Protein AF-M5T1A0-F1 (afdb_monomer_lite)

Sequence (308 aa):
MKKPAHDDAQPDWGLLGWLGVWSLVLTFAVGGVLNGQTSRSLPEESQSVLGMAMGGLCAAWIALGSWVALIHLPRRNELQERDERAPQQMQSRVAVVIAWIVNLILIVALIWQDSDLIAQLLAIVGLGITGPLIAYQWSHRRIHRGEPQTTERQSIRQILGIAFTIAVAIASLKLYERYLGLTASASVLLVCIAISWLAMLIIILGRWWALIFAIIPMGFVFRIFVLSLIELRSRDSEAQILRASGILFGFYFFSLIFLLLMRSSGHRWFGGHDEPLTNRDSNAWSNDAAVVARDAAVRDEDDASPTL

Radius of gyration: 26.82 Å; chains: 1; bounding box: 98×40×77 Å

Structure (mmCIF, N/CA/C/O backbone):
data_AF-M5T1A0-F1
#
_entry.id   AF-M5T1A0-F1
#
loop_
_atom_site.group_PDB
_atom_site.id
_atom_site.type_symbol
_atom_site.label_atom_id
_atom_site.label_alt_id
_atom_site.label_comp_id
_atom_site.label_asym_id
_atom_site.label_entity_id
_atom_site.label_seq_id
_atom_site.pdbx_PDB_ins_code
_atom_site.Cartn_x
_atom_site.Cartn_y
_atom_site.Cartn_z
_atom_site.occupancy
_atom_site.B_iso_or_equiv
_atom_site.auth_seq_id
_atom_site.auth_comp_id
_atom_site.auth_asym_id
_atom_site.auth_atom_id
_atom_site.pdbx_PDB_model_num
ATOM 1 N N . MET A 1 1 ? 6.395 -15.115 -44.042 1.00 38.38 1 MET A N 1
ATOM 2 C CA . MET A 1 1 ? 6.764 -14.018 -43.119 1.00 38.38 1 MET A CA 1
ATOM 3 C C . MET A 1 1 ? 5.546 -13.640 -42.290 1.00 38.38 1 MET A C 1
ATOM 5 O O . MET A 1 1 ? 4.599 -13.082 -42.827 1.00 38.38 1 MET A O 1
ATOM 9 N N . LYS A 1 2 ? 5.521 -14.029 -41.012 1.00 31.42 2 LYS A N 1
ATOM 10 C CA . LYS A 1 2 ? 4.451 -13.680 -40.068 1.00 31.42 2 LYS A CA 1
ATOM 11 C C . LYS A 1 2 ? 4.759 -12.269 -39.555 1.00 31.42 2 LYS A C 1
ATOM 13 O O . LYS A 1 2 ? 5.835 -12.070 -39.000 1.00 31.42 2 LYS A O 1
ATOM 18 N N . LYS A 1 3 ? 3.869 -11.295 -39.780 1.00 33.19 3 LYS A N 1
ATOM 19 C CA . LYS A 1 3 ? 3.948 -9.989 -39.102 1.00 33.19 3 LYS A CA 1
ATOM 20 C C . LYS A 1 3 ? 3.986 -10.258 -37.591 1.00 33.19 3 LYS A C 1
ATOM 22 O O . LYS A 1 3 ? 3.092 -10.971 -37.127 1.00 33.19 3 LYS A O 1
ATOM 27 N N . PRO A 1 4 ? 4.961 -9.742 -36.823 1.00 39.03 4 PRO A N 1
ATOM 28 C CA . PRO A 1 4 ? 4.801 -9.721 -35.381 1.00 39.03 4 PRO A CA 1
ATOM 29 C C . PRO A 1 4 ? 3.586 -8.836 -35.085 1.00 39.03 4 PRO A C 1
ATOM 31 O O . PRO A 1 4 ? 3.484 -7.713 -35.585 1.00 39.03 4 PRO A O 1
ATOM 34 N N . ALA A 1 5 ? 2.612 -9.405 -34.377 1.00 38.66 5 ALA A N 1
ATOM 35 C CA . ALA A 1 5 ? 1.430 -8.697 -33.921 1.00 38.66 5 ALA A CA 1
ATOM 36 C C . ALA A 1 5 ? 1.888 -7.519 -33.054 1.00 38.66 5 ALA A C 1
ATOM 38 O O . ALA A 1 5 ? 2.596 -7.689 -32.066 1.00 38.66 5 ALA A O 1
ATOM 39 N N . HIS A 1 6 ? 1.546 -6.318 -33.496 1.00 40.47 6 HIS A N 1
ATOM 40 C CA . HIS A 1 6 ? 1.946 -5.059 -32.894 1.00 40.47 6 HIS A CA 1
ATOM 41 C C . HIS A 1 6 ? 0.961 -4.728 -31.759 1.00 40.47 6 HIS A C 1
ATOM 43 O O . HIS A 1 6 ? 0.182 -3.790 -31.882 1.00 40.47 6 HIS A O 1
ATOM 49 N N . ASP A 1 7 ? 0.944 -5.538 -30.695 1.00 44.56 7 ASP A N 1
ATOM 50 C CA . ASP A 1 7 ? 0.034 -5.337 -29.547 1.00 44.56 7 ASP A CA 1
ATOM 51 C C . ASP A 1 7 ? 0.655 -4.523 -28.393 1.00 44.56 7 ASP A C 1
ATOM 53 O O . ASP A 1 7 ? -0.030 -4.125 -27.451 1.00 44.56 7 ASP A O 1
ATOM 57 N N . ASP A 1 8 ? 1.936 -4.168 -28.472 1.00 47.34 8 ASP A N 1
ATOM 58 C CA . ASP A 1 8 ? 2.670 -3.659 -27.310 1.00 47.34 8 ASP A CA 1
ATOM 59 C C . ASP A 1 8 ? 2.831 -2.131 -27.290 1.00 47.34 8 ASP A C 1
ATOM 61 O O . ASP A 1 8 ? 3.925 -1.609 -27.496 1.00 47.34 8 ASP A O 1
ATOM 65 N N . ALA A 1 9 ? 1.755 -1.381 -27.014 1.00 51.06 9 ALA A N 1
ATOM 66 C CA . ALA A 1 9 ? 1.880 0.049 -26.669 1.00 51.06 9 ALA A CA 1
ATOM 67 C C . ALA A 1 9 ? 0.712 0.662 -25.865 1.00 51.06 9 ALA A C 1
ATOM 69 O O . ALA A 1 9 ? 0.550 1.885 -25.870 1.00 51.06 9 ALA A O 1
ATOM 70 N N . GLN A 1 10 ? -0.133 -0.128 -25.195 1.00 57.34 10 GLN A N 1
ATOM 71 C CA . GLN A 1 10 ? -1.231 0.432 -24.393 1.00 57.34 10 GLN A CA 1
ATOM 72 C C . GLN A 1 10 ? -0.860 0.556 -22.903 1.00 57.34 10 GLN A C 1
ATOM 74 O O . GLN A 1 10 ? -0.139 -0.298 -22.382 1.00 57.34 10 GLN A O 1
ATOM 79 N N . PRO A 1 11 ? -1.339 1.606 -22.200 1.00 59.75 11 PRO A N 1
ATOM 80 C CA . PRO A 1 11 ? -1.307 1.645 -20.739 1.00 59.75 11 PRO A CA 1
ATOM 81 C C . PRO A 1 11 ? -1.980 0.386 -20.183 1.00 59.75 11 PRO A C 1
ATOM 83 O O . PRO A 1 11 ? -2.962 -0.074 -20.764 1.00 59.75 11 PRO A O 1
ATOM 86 N N . ASP A 1 12 ? -1.490 -0.151 -19.062 1.00 68.81 12 ASP A N 1
ATOM 87 C CA . ASP A 1 12 ? -2.092 -1.314 -18.394 1.00 68.81 12 ASP A CA 1
ATOM 88 C C . ASP A 1 12 ? -3.452 -0.993 -17.763 1.00 68.81 12 ASP A C 1
ATOM 90 O O . ASP A 1 12 ? -3.630 -1.023 -16.545 1.00 68.81 12 ASP A O 1
ATOM 94 N N . TRP A 1 13 ? -4.446 -0.699 -18.593 1.00 74.19 13 TRP A N 1
ATOM 95 C CA . TRP A 1 13 ? -5.807 -0.418 -18.160 1.00 74.19 13 TRP A CA 1
ATOM 96 C C . TRP A 1 13 ? -6.444 -1.618 -17.460 1.00 74.19 13 TRP A C 1
ATOM 98 O O . TRP A 1 13 ? -7.252 -1.420 -16.562 1.00 74.19 13 TRP A O 1
ATOM 108 N N . GLY A 1 14 ? -6.032 -2.848 -17.791 1.00 79.00 14 GLY A N 1
ATOM 109 C CA . GLY A 1 14 ? -6.447 -4.050 -17.061 1.00 79.00 14 GLY A CA 1
ATOM 110 C C . GLY A 1 14 ? -5.949 -4.062 -15.611 1.00 79.00 14 GLY A C 1
ATOM 111 O O . GLY A 1 14 ? -6.737 -4.266 -14.691 1.00 79.00 14 GLY A O 1
ATOM 112 N N . LEU A 1 15 ? -4.662 -3.764 -15.387 1.00 81.19 15 LEU A N 1
ATOM 113 C CA . LEU A 1 15 ? -4.080 -3.669 -14.042 1.00 81.19 15 LEU A CA 1
ATOM 114 C C . LEU A 1 15 ? -4.672 -2.494 -13.256 1.00 81.19 15 LEU A C 1
ATOM 116 O O . LEU A 1 15 ? -5.057 -2.656 -12.102 1.00 81.19 15 LEU A O 1
ATOM 120 N N . LEU A 1 16 ? -4.756 -1.317 -13.883 1.00 83.06 16 LEU A N 1
ATOM 121 C CA . LEU A 1 16 ? -5.311 -0.110 -13.269 1.00 83.06 16 LEU A CA 1
ATOM 122 C C . LEU A 1 16 ? -6.801 -0.265 -12.954 1.00 83.06 16 LEU A C 1
ATOM 124 O O . LEU A 1 16 ? -7.243 0.161 -11.892 1.00 83.06 16 LEU A O 1
ATOM 128 N N . GLY A 1 17 ? -7.560 -0.909 -13.843 1.00 84.00 17 GLY A N 1
ATOM 129 C CA . GLY A 1 17 ? -8.960 -1.251 -13.623 1.00 84.00 17 GLY A CA 1
ATOM 130 C C . GLY A 1 17 ? -9.119 -2.206 -12.446 1.00 84.00 17 GLY A C 1
ATOM 131 O O . GLY A 1 17 ? -9.937 -1.954 -11.567 1.00 84.00 17 GLY A O 1
ATOM 132 N N . TRP A 1 18 ? -8.282 -3.244 -12.362 1.00 85.19 18 TRP A N 1
ATOM 133 C CA . TRP A 1 18 ? -8.297 -4.175 -11.233 1.00 85.19 18 TRP A CA 1
ATOM 134 C C . TRP A 1 18 ? -7.945 -3.491 -9.907 1.00 85.19 18 TRP A C 1
ATOM 136 O O . TRP A 1 18 ? -8.662 -3.656 -8.921 1.00 85.19 18 TRP A O 1
ATOM 146 N N . LEU A 1 19 ? -6.889 -2.670 -9.888 1.00 86.94 19 LEU A N 1
ATOM 147 C CA . LEU A 1 19 ? -6.507 -1.870 -8.720 1.00 86.94 19 LEU A CA 1
ATOM 148 C C . LEU A 1 19 ? -7.626 -0.907 -8.307 1.00 86.94 19 LEU A C 1
ATOM 150 O O . LEU A 1 19 ? -7.924 -0.798 -7.121 1.00 86.94 19 LEU A O 1
ATOM 154 N N . GLY A 1 20 ? -8.271 -0.243 -9.269 1.00 86.00 20 GLY A N 1
ATOM 155 C CA . GLY A 1 20 ? -9.382 0.674 -9.019 1.00 86.00 20 GLY A CA 1
ATOM 156 C C . GLY A 1 20 ? -10.613 -0.025 -8.440 1.00 86.00 20 GLY A C 1
ATOM 157 O O . GLY A 1 20 ? -11.157 0.431 -7.435 1.00 86.00 20 GLY A O 1
ATOM 158 N N . VAL A 1 21 ? -11.019 -1.159 -9.024 1.00 91.25 21 VAL A N 1
ATOM 159 C CA . VAL A 1 21 ? -12.155 -1.960 -8.540 1.00 91.25 21 VAL A CA 1
ATOM 160 C C . VAL A 1 21 ? -11.897 -2.448 -7.118 1.00 91.25 21 VAL A C 1
ATOM 162 O O . VAL A 1 21 ? -12.737 -2.236 -6.248 1.00 91.25 21 VAL A O 1
ATOM 165 N N . TRP A 1 22 ? -10.729 -3.035 -6.844 1.00 91.44 22 TRP A N 1
ATOM 166 C CA . TRP A 1 22 ? -10.415 -3.511 -5.496 1.00 91.44 22 TRP A CA 1
ATOM 167 C C . TRP A 1 22 ? -10.261 -2.377 -4.489 1.00 91.44 22 TRP A C 1
ATOM 169 O O . TRP A 1 22 ? -10.716 -2.526 -3.360 1.00 91.44 22 TRP A O 1
ATOM 179 N N . SER A 1 23 ? -9.704 -1.230 -4.887 1.00 91.19 23 SER A N 1
ATOM 180 C CA . SER A 1 23 ? -9.661 -0.043 -4.027 1.00 91.19 23 SER A CA 1
ATOM 181 C C . SER A 1 23 ? -11.070 0.385 -3.613 1.00 91.19 23 SER A C 1
ATOM 183 O O . SER A 1 23 ? -11.307 0.607 -2.432 1.00 91.19 23 SER A O 1
ATOM 185 N N . LEU A 1 24 ? -12.027 0.429 -4.548 1.00 92.62 24 LEU A N 1
ATOM 186 C CA . LEU A 1 24 ? -13.424 0.753 -4.241 1.00 92.62 24 LEU A CA 1
ATOM 187 C C . LEU A 1 24 ? -14.083 -0.304 -3.352 1.00 92.62 24 LEU A C 1
ATOM 189 O O . LEU A 1 24 ? -14.697 0.053 -2.350 1.00 92.62 24 LEU A O 1
ATOM 193 N N . VAL A 1 25 ? -13.931 -1.590 -3.679 1.00 94.50 25 VAL A N 1
ATOM 194 C CA . VAL A 1 25 ? -14.482 -2.697 -2.878 1.00 94.50 25 VAL A CA 1
ATOM 195 C C . VAL A 1 25 ? -13.969 -2.630 -1.440 1.00 94.50 25 VAL A C 1
ATOM 197 O O . VAL A 1 25 ? -14.756 -2.743 -0.506 1.00 94.50 25 VAL A O 1
ATOM 200 N N . LEU A 1 26 ? -12.672 -2.382 -1.247 1.00 93.94 26 LEU A N 1
ATOM 201 C CA . LEU A 1 26 ? -12.063 -2.267 0.078 1.00 93.94 26 LEU A CA 1
ATOM 202 C C . LEU A 1 26 ? -12.509 -0.994 0.806 1.00 93.94 26 LEU A C 1
ATOM 204 O O . LEU A 1 26 ? -12.768 -1.050 2.005 1.00 93.94 26 LEU A O 1
ATOM 208 N N . THR A 1 27 ? -12.683 0.128 0.100 1.00 92.81 27 THR A N 1
ATOM 209 C CA . THR A 1 27 ? -13.284 1.347 0.665 1.00 92.81 27 THR A CA 1
ATOM 210 C C . THR A 1 27 ? -14.698 1.087 1.189 1.00 92.81 27 THR A C 1
ATOM 212 O O . THR A 1 27 ? -15.008 1.451 2.324 1.00 92.81 27 THR A O 1
ATOM 215 N N . PHE A 1 28 ? -15.544 0.422 0.399 1.00 93.25 28 PHE A N 1
ATOM 216 C CA . PHE A 1 28 ? -16.897 0.065 0.825 1.00 93.25 28 PHE A CA 1
ATOM 217 C C . PHE A 1 28 ? -16.902 -0.984 1.936 1.00 93.25 28 PHE A C 1
ATOM 219 O O . PHE A 1 28 ? -17.737 -0.891 2.827 1.00 93.25 28 PHE A O 1
ATOM 226 N N . ALA A 1 29 ? -15.965 -1.935 1.936 1.00 92.62 29 ALA A N 1
ATOM 227 C CA . ALA A 1 29 ? -15.821 -2.900 3.023 1.00 92.62 29 ALA A CA 1
ATOM 228 C C . ALA A 1 29 ? -15.473 -2.204 4.346 1.00 92.62 29 ALA A C 1
ATOM 230 O O . ALA A 1 29 ? -16.114 -2.472 5.356 1.00 92.62 29 ALA A O 1
ATOM 231 N N . VAL A 1 30 ? -14.526 -1.257 4.340 1.00 91.56 30 VAL A N 1
ATOM 232 C CA . VAL A 1 30 ? -14.197 -0.451 5.529 1.00 91.56 30 VAL A CA 1
ATOM 233 C C . VAL A 1 30 ? -15.418 0.342 6.006 1.00 91.56 30 VAL A C 1
ATOM 235 O O . VAL A 1 30 ? -15.767 0.275 7.183 1.00 91.56 30 VAL A O 1
ATOM 238 N N . GLY A 1 31 ? -16.101 1.048 5.098 1.00 89.38 31 GLY A N 1
ATOM 239 C CA . GLY A 1 31 ? -17.308 1.808 5.438 1.00 89.38 31 GLY A CA 1
ATOM 240 C C . GLY A 1 31 ? -18.449 0.927 5.960 1.00 89.38 31 GLY A C 1
ATOM 241 O O . GLY A 1 31 ? -19.120 1.299 6.918 1.00 89.38 31 GLY A O 1
ATOM 242 N N . GLY A 1 32 ? -18.639 -0.256 5.375 1.00 89.94 32 GLY A N 1
ATOM 243 C CA . GLY A 1 32 ? -19.669 -1.217 5.764 1.00 89.94 32 GLY A CA 1
ATOM 244 C C . GLY A 1 32 ? -19.400 -1.886 7.110 1.00 89.94 32 GLY A C 1
ATOM 245 O O . GLY A 1 32 ? -20.336 -2.083 7.875 1.00 89.94 32 GLY A O 1
ATOM 246 N N . VAL A 1 33 ? -18.136 -2.186 7.429 1.00 89.88 33 VAL A N 1
ATOM 247 C CA . VAL A 1 33 ? -17.752 -2.729 8.743 1.00 89.88 33 VAL A CA 1
ATOM 248 C C . VAL A 1 33 ? -17.915 -1.678 9.836 1.00 89.88 33 VAL A C 1
ATOM 250 O O . VAL A 1 33 ? -18.389 -2.003 10.919 1.00 89.88 33 VAL A O 1
ATOM 253 N N . LEU A 1 34 ? -17.557 -0.420 9.561 1.00 88.31 34 LEU A N 1
ATOM 254 C CA . LEU A 1 34 ? -17.740 0.662 10.527 1.00 88.31 34 LEU A CA 1
ATOM 255 C C . LEU A 1 34 ? -19.216 1.025 10.700 1.00 88.31 34 LEU A C 1
ATOM 257 O O . LEU A 1 34 ? -19.628 1.295 11.817 1.00 88.31 34 LEU A O 1
ATOM 261 N N . ASN A 1 35 ? -20.020 1.026 9.632 1.00 86.19 35 ASN A N 1
ATOM 262 C CA . ASN A 1 35 ? -21.464 1.300 9.665 1.00 86.19 35 ASN A CA 1
ATOM 263 C C . ASN A 1 35 ? -21.853 2.545 10.502 1.00 86.19 35 ASN A C 1
ATOM 265 O O . ASN A 1 35 ? -22.837 2.538 11.241 1.00 86.19 35 ASN A O 1
ATOM 269 N N . GLY A 1 36 ? -21.043 3.609 10.439 1.00 78.50 36 GLY A N 1
ATOM 270 C CA . GLY A 1 36 ? -21.244 4.830 11.234 1.00 78.50 36 GLY A CA 1
ATOM 271 C C . GLY A 1 36 ? -20.899 4.704 12.725 1.00 78.50 36 GLY A C 1
ATOM 272 O O . GLY A 1 36 ? -21.315 5.546 13.513 1.00 78.50 36 GLY A O 1
ATOM 273 N N . GLN A 1 37 ? -20.174 3.658 13.117 1.00 82.81 37 GLN A N 1
ATOM 274 C CA . GLN A 1 37 ? -19.593 3.460 14.442 1.00 82.81 37 GLN A CA 1
ATOM 275 C C . GLN A 1 37 ? -18.091 3.771 14.425 1.00 82.81 37 GLN A C 1
ATOM 277 O O . GLN A 1 37 ? -17.440 3.765 13.378 1.00 82.81 37 GLN A O 1
ATOM 282 N N . THR A 1 38 ? -17.520 4.017 15.606 1.00 83.00 38 THR A N 1
ATOM 283 C CA . THR A 1 38 ? -16.067 4.188 15.756 1.00 83.00 38 THR A CA 1
ATOM 284 C C . THR A 1 38 ? -15.379 2.830 15.854 1.00 83.00 38 THR A C 1
ATOM 286 O O . THR A 1 38 ? -15.941 1.875 16.399 1.00 83.00 38 THR A O 1
ATOM 289 N N . SER A 1 39 ? -14.133 2.731 15.392 1.00 79.88 39 SER A N 1
ATOM 290 C CA . SER A 1 39 ? -13.382 1.466 15.386 1.00 79.88 39 SER A CA 1
ATOM 291 C C . SER A 1 39 ? -13.219 0.829 16.762 1.00 79.88 39 SER A C 1
ATOM 293 O O . SER A 1 39 ? -13.106 -0.389 16.864 1.00 79.88 39 SER A O 1
ATOM 295 N N . ARG A 1 40 ? -13.248 1.639 17.826 1.00 79.81 40 ARG A N 1
ATOM 296 C CA . ARG A 1 40 ? -13.138 1.186 19.221 1.00 79.81 40 ARG A CA 1
ATOM 297 C C . ARG A 1 40 ? -14.403 0.502 19.739 1.00 79.81 40 ARG A C 1
ATOM 299 O O . ARG A 1 40 ? -14.329 -0.234 20.711 1.00 79.81 40 ARG A O 1
ATOM 306 N N . SER A 1 41 ? -15.549 0.760 19.111 1.00 82.19 41 SER A N 1
ATOM 307 C CA . SER A 1 41 ? -16.841 0.179 19.500 1.00 82.19 41 SER A CA 1
ATOM 308 C C . SER A 1 41 ? -17.172 -1.128 18.776 1.00 82.19 41 SER A C 1
ATOM 310 O O . SER A 1 41 ? -18.185 -1.756 19.078 1.00 82.19 41 SER A O 1
ATOM 312 N N . LEU A 1 42 ? -16.318 -1.549 17.838 1.00 82.81 42 LEU A N 1
ATOM 313 C CA . LEU A 1 42 ? -16.536 -2.754 17.051 1.00 82.81 42 LEU A CA 1
ATOM 314 C C . LEU A 1 42 ? -16.196 -4.031 17.837 1.00 82.81 42 LEU A C 1
ATOM 316 O O . LEU A 1 42 ? -15.190 -4.050 18.557 1.00 82.81 42 LEU A O 1
ATOM 320 N N . PRO A 1 43 ? -16.956 -5.124 17.619 1.00 85.69 43 PRO A N 1
ATOM 321 C CA . PRO A 1 43 ? -16.593 -6.458 18.089 1.00 85.69 43 PRO A CA 1
ATOM 322 C C . PRO A 1 43 ? -15.208 -6.880 17.587 1.00 85.69 43 PRO A C 1
ATOM 324 O O . PRO A 1 43 ? -14.814 -6.525 16.476 1.00 85.69 43 PRO A O 1
ATOM 327 N N . GLU A 1 44 ? -14.501 -7.699 18.363 1.00 82.50 44 GLU A N 1
ATOM 328 C CA . GLU A 1 44 ? -13.146 -8.189 18.057 1.00 82.50 44 GLU A CA 1
ATOM 329 C C . GLU A 1 44 ? -13.015 -8.787 16.647 1.00 82.50 44 GLU A C 1
ATOM 331 O O . GLU A 1 44 ? -12.099 -8.441 15.897 1.00 82.50 44 GLU A O 1
ATOM 336 N N . GLU A 1 45 ? -13.981 -9.610 16.233 1.00 84.12 45 GLU A N 1
ATOM 337 C CA . GLU A 1 45 ? -14.015 -10.195 14.887 1.00 84.12 45 GLU A CA 1
ATOM 338 C C . GLU A 1 45 ? -14.049 -9.111 13.800 1.00 84.12 45 GLU A C 1
ATOM 340 O O . GLU A 1 45 ? -13.298 -9.164 12.823 1.00 84.12 45 GLU A O 1
ATOM 345 N N . SER A 1 46 ? -14.859 -8.070 14.008 1.00 87.88 46 SER A N 1
ATOM 346 C CA . SER A 1 46 ? -14.991 -6.944 13.080 1.00 87.88 46 SER A CA 1
ATOM 347 C C . SER A 1 46 ? -13.726 -6.089 13.029 1.00 87.88 46 SER A C 1
ATOM 349 O O . SER A 1 46 ? -13.418 -5.526 11.980 1.00 87.88 46 SER A O 1
ATOM 351 N N . GLN A 1 47 ? -12.943 -6.033 14.111 1.00 87.62 47 GLN A N 1
ATOM 352 C CA . GLN A 1 47 ? -11.658 -5.328 14.115 1.00 87.62 47 GLN A CA 1
ATOM 353 C C . GLN A 1 47 ? -10.618 -6.010 13.224 1.00 87.62 47 GLN A C 1
ATOM 355 O O . GLN A 1 47 ? -9.861 -5.326 12.530 1.00 87.62 47 GLN A O 1
ATOM 360 N N . SER A 1 48 ? -10.608 -7.346 13.189 1.00 87.38 48 SER A N 1
ATOM 361 C CA . SER A 1 48 ? -9.724 -8.098 12.292 1.00 87.38 48 SER A CA 1
ATOM 362 C C . SER A 1 48 ? -10.092 -7.882 10.816 1.00 87.38 48 SER A C 1
ATOM 364 O O . SER A 1 48 ? -9.213 -7.624 9.989 1.00 87.38 48 SER A O 1
ATOM 366 N N . VAL A 1 49 ? -11.394 -7.889 10.493 1.00 91.00 49 VAL A N 1
ATOM 367 C CA . VAL A 1 49 ? -11.917 -7.660 9.134 1.00 91.00 49 VAL A CA 1
ATOM 368 C C . VAL A 1 49 ? -11.663 -6.222 8.686 1.00 91.00 49 VAL A C 1
ATOM 370 O O . VAL A 1 49 ? -11.187 -5.999 7.572 1.00 91.00 49 VAL A O 1
ATOM 373 N N . LEU A 1 50 ? -11.908 -5.246 9.565 1.00 91.94 50 LEU A N 1
ATOM 374 C CA . LEU A 1 50 ? -11.571 -3.842 9.334 1.00 91.94 50 LEU A CA 1
ATOM 375 C C . LEU A 1 50 ? -10.076 -3.685 9.046 1.00 91.94 50 LEU A C 1
ATOM 377 O O . LEU A 1 50 ? -9.698 -3.054 8.058 1.00 91.94 50 LEU A O 1
ATOM 381 N N . GLY A 1 51 ? -9.231 -4.296 9.881 1.00 90.75 51 GLY A N 1
ATOM 382 C CA . GLY A 1 51 ? -7.787 -4.299 9.699 1.00 90.75 51 GLY A CA 1
ATOM 383 C C . GLY A 1 51 ? -7.393 -4.872 8.340 1.00 90.75 51 GLY A C 1
ATOM 384 O O . GLY A 1 51 ? -6.668 -4.224 7.589 1.00 90.75 51 GLY A O 1
ATOM 385 N N . MET A 1 52 ? -7.925 -6.039 7.972 1.00 93.06 52 MET A N 1
ATOM 386 C CA . MET A 1 52 ? -7.681 -6.670 6.671 1.00 93.06 52 MET A CA 1
ATOM 387 C C . MET A 1 52 ? -8.073 -5.759 5.502 1.00 93.06 52 MET A C 1
ATOM 389 O O . MET A 1 52 ? -7.282 -5.586 4.571 1.00 93.06 52 MET A O 1
ATOM 393 N N . ALA A 1 53 ? -9.255 -5.143 5.555 1.00 94.06 53 ALA A N 1
ATOM 394 C CA . ALA A 1 53 ? -9.723 -4.242 4.508 1.00 94.06 53 ALA A CA 1
ATOM 395 C C . ALA A 1 53 ? -8.829 -2.992 4.389 1.00 94.06 53 ALA A C 1
ATOM 397 O O . ALA A 1 53 ? -8.437 -2.611 3.283 1.00 94.06 53 ALA A O 1
ATOM 398 N N . MET A 1 54 ? -8.422 -2.405 5.519 1.00 93.81 54 MET A N 1
ATOM 399 C CA . MET A 1 54 ? -7.483 -1.279 5.557 1.00 93.81 54 MET A CA 1
ATOM 400 C C . MET A 1 54 ? -6.100 -1.642 5.015 1.00 93.81 54 MET A C 1
ATOM 402 O O . MET A 1 54 ? -5.526 -0.885 4.232 1.00 93.81 54 MET A O 1
ATOM 406 N N . GLY A 1 55 ? -5.565 -2.801 5.403 1.00 92.31 55 GLY A N 1
ATOM 407 C CA . GLY A 1 55 ? -4.290 -3.309 4.904 1.00 92.31 55 GLY A CA 1
ATOM 408 C C . GLY A 1 55 ? -4.313 -3.515 3.392 1.00 92.31 55 GLY A C 1
ATOM 409 O O . GLY A 1 55 ? -3.392 -3.092 2.691 1.00 92.31 55 GLY A O 1
ATOM 410 N N . GLY A 1 56 ? -5.403 -4.088 2.875 1.00 93.19 56 GLY A N 1
ATOM 411 C CA . GLY A 1 56 ? -5.629 -4.223 1.439 1.00 93.19 56 GLY A CA 1
ATOM 412 C C . GLY A 1 56 ? -5.702 -2.877 0.719 1.00 93.19 56 GLY A C 1
ATOM 413 O O . GLY A 1 56 ? -5.082 -2.708 -0.332 1.00 93.19 56 GLY A O 1
ATOM 414 N N . LEU A 1 57 ? -6.417 -1.902 1.291 1.00 94.12 57 LEU A N 1
ATOM 415 C CA . LEU A 1 57 ? -6.554 -0.562 0.717 1.00 94.12 57 LEU A CA 1
ATOM 416 C C . LEU A 1 57 ? -5.195 0.149 0.661 1.00 94.12 57 LEU A C 1
ATOM 418 O O . LEU A 1 57 ? -4.840 0.730 -0.365 1.00 94.12 57 LEU A O 1
ATOM 422 N N . CYS A 1 58 ? -4.391 0.021 1.721 1.00 93.50 58 CYS A N 1
ATOM 423 C CA . CYS A 1 58 ? -3.014 0.509 1.741 1.00 93.50 58 CYS A CA 1
ATOM 424 C C . CYS A 1 58 ? -2.182 -0.130 0.627 1.00 93.50 58 CYS A C 1
ATOM 426 O O . CYS A 1 58 ? -1.496 0.579 -0.104 1.00 93.50 58 CYS A O 1
ATOM 428 N N . ALA A 1 59 ? -2.257 -1.456 0.468 1.00 92.06 59 ALA A N 1
ATOM 429 C CA . ALA A 1 59 ? -1.548 -2.163 -0.595 1.00 92.06 59 ALA A CA 1
ATOM 430 C C . ALA A 1 59 ? -1.976 -1.674 -1.987 1.00 92.06 59 ALA A C 1
ATOM 432 O O . ALA A 1 59 ? -1.118 -1.445 -2.837 1.00 92.06 59 ALA A O 1
ATOM 433 N N . ALA A 1 60 ? -3.275 -1.449 -2.213 1.00 92.75 60 ALA A N 1
ATOM 434 C CA . ALA A 1 60 ? -3.793 -0.937 -3.481 1.00 92.75 60 ALA A CA 1
ATOM 435 C C . ALA A 1 60 ? -3.260 0.471 -3.780 1.00 92.75 60 ALA A C 1
ATOM 437 O O . ALA A 1 60 ? -2.771 0.735 -4.878 1.00 92.75 60 ALA A O 1
ATOM 438 N N . TRP A 1 61 ? -3.292 1.370 -2.795 1.00 93.00 61 TRP A N 1
ATOM 439 C CA . TRP A 1 61 ? -2.809 2.742 -2.953 1.00 93.00 61 TRP A CA 1
ATOM 440 C C . TRP A 1 61 ? -1.292 2.820 -3.116 1.00 93.00 61 TRP A C 1
ATOM 442 O O . TRP A 1 61 ? -0.804 3.569 -3.960 1.00 93.00 61 TRP A O 1
ATOM 452 N N . ILE A 1 62 ? -0.531 2.015 -2.371 1.00 91.06 62 ILE A N 1
ATOM 453 C CA . ILE A 1 62 ? 0.925 1.939 -2.527 1.00 91.06 62 ILE A CA 1
ATOM 454 C C . ILE A 1 62 ? 1.282 1.300 -3.881 1.00 91.06 62 ILE A C 1
ATOM 456 O O . ILE A 1 62 ? 2.234 1.744 -4.527 1.00 91.06 62 ILE A O 1
ATOM 460 N N . ALA A 1 63 ? 0.506 0.328 -4.374 1.00 89.06 63 ALA A N 1
ATOM 461 C CA . ALA A 1 63 ? 0.666 -0.240 -5.714 1.00 89.06 63 ALA A CA 1
ATOM 462 C C . ALA A 1 63 ? 0.383 0.795 -6.814 1.00 89.06 63 ALA A C 1
ATOM 464 O O . ALA A 1 63 ? 1.179 0.924 -7.744 1.00 89.06 63 ALA A O 1
ATOM 465 N N . LEU A 1 64 ? -0.689 1.586 -6.685 1.00 88.94 64 LEU A N 1
ATOM 466 C CA . LEU A 1 64 ? -0.985 2.708 -7.584 1.00 88.94 64 LEU A CA 1
ATOM 467 C C . LEU A 1 64 ? 0.127 3.761 -7.549 1.00 88.94 64 LEU A C 1
ATOM 469 O O . LEU A 1 64 ? 0.600 4.187 -8.601 1.00 88.94 64 LEU A O 1
ATOM 473 N N . GLY A 1 65 ? 0.609 4.128 -6.360 1.00 85.94 65 GLY A N 1
ATOM 474 C CA . GLY A 1 65 ? 1.750 5.028 -6.193 1.00 85.94 65 GLY A CA 1
ATOM 475 C C . GLY A 1 65 ? 3.021 4.478 -6.843 1.00 85.94 65 GLY A C 1
ATOM 476 O O . GLY A 1 65 ? 3.722 5.199 -7.549 1.00 85.94 65 GLY A O 1
ATOM 477 N N . SER A 1 66 ? 3.276 3.177 -6.689 1.00 86.31 66 SER A N 1
ATOM 478 C CA . SER A 1 66 ? 4.381 2.474 -7.348 1.00 86.31 66 SER A CA 1
ATOM 479 C C . SER A 1 66 ? 4.236 2.513 -8.866 1.00 86.31 66 SER A C 1
ATOM 481 O O . SER A 1 66 ? 5.205 2.801 -9.559 1.00 86.31 66 SER A O 1
ATOM 483 N N . TRP A 1 67 ? 3.032 2.309 -9.399 1.00 86.38 67 TRP A N 1
ATOM 484 C CA . TRP A 1 67 ? 2.766 2.417 -10.831 1.00 86.38 67 TRP A CA 1
ATOM 485 C C . TRP A 1 67 ? 3.016 3.844 -11.344 1.00 86.38 67 TRP A C 1
ATOM 487 O O . TRP A 1 67 ? 3.763 4.048 -12.304 1.00 86.38 67 TRP A O 1
ATOM 497 N N . VAL A 1 68 ? 2.474 4.852 -10.655 1.00 84.62 68 VAL A N 1
ATOM 498 C CA . VAL A 1 68 ? 2.629 6.271 -11.015 1.00 84.62 68 VAL A CA 1
ATOM 499 C C . VAL A 1 68 ? 4.080 6.744 -10.883 1.00 84.62 68 VAL A C 1
ATOM 501 O O . VAL A 1 68 ? 4.504 7.596 -11.663 1.00 84.62 68 VAL A O 1
ATOM 504 N N . ALA A 1 69 ? 4.861 6.209 -9.947 1.00 79.69 69 ALA A N 1
ATOM 505 C CA . ALA A 1 69 ? 6.263 6.582 -9.771 1.00 79.69 69 ALA A CA 1
ATOM 506 C C . ALA A 1 69 ? 7.191 5.826 -10.735 1.00 79.69 69 ALA A C 1
ATOM 508 O O . ALA A 1 69 ? 8.040 6.429 -11.396 1.00 79.69 69 ALA A O 1
ATOM 509 N N . LEU A 1 70 ? 7.022 4.505 -10.826 1.00 74.94 70 LEU A N 1
ATOM 510 C CA . LEU A 1 70 ? 8.024 3.603 -11.382 1.00 74.94 70 LEU A CA 1
ATOM 511 C C . LEU A 1 70 ? 7.681 3.072 -12.771 1.00 74.94 70 LEU A C 1
ATOM 513 O O . LEU A 1 70 ? 8.605 2.853 -13.543 1.00 74.94 70 LEU A O 1
ATOM 517 N N . ILE A 1 71 ? 6.417 2.858 -13.140 1.00 73.56 71 ILE A N 1
ATOM 518 C CA . ILE A 1 71 ? 6.098 2.186 -14.412 1.00 73.56 71 ILE A CA 1
ATOM 519 C C . ILE A 1 71 ? 6.255 3.141 -15.602 1.00 73.56 71 ILE A C 1
ATOM 521 O O . ILE A 1 71 ? 5.780 4.283 -15.578 1.00 73.56 71 ILE A O 1
ATOM 525 N N . HIS A 1 72 ? 6.965 2.698 -16.646 1.00 70.50 72 HIS A N 1
ATOM 526 C CA . HIS A 1 72 ? 7.113 3.442 -17.895 1.00 70.50 72 HIS A CA 1
ATOM 527 C C . HIS A 1 72 ? 5.863 3.276 -18.771 1.00 70.50 72 HIS A C 1
ATOM 529 O O . HIS A 1 72 ? 5.306 2.190 -18.868 1.00 70.50 72 HIS A O 1
ATOM 535 N N . LEU A 1 73 ? 5.432 4.351 -19.436 1.00 63.25 73 LEU A N 1
ATOM 536 C CA . LEU A 1 73 ? 4.353 4.297 -20.425 1.00 63.25 73 LEU A CA 1
ATOM 537 C C . LEU A 1 73 ? 4.990 4.383 -21.813 1.00 63.25 73 LEU A C 1
ATOM 539 O O . LEU A 1 73 ? 5.668 5.384 -22.059 1.00 63.25 73 LEU A O 1
ATOM 543 N N . PRO A 1 74 ? 4.804 3.385 -22.699 1.00 55.88 74 PRO A N 1
ATOM 544 C CA . PRO A 1 74 ? 5.453 3.372 -24.004 1.00 55.88 74 PRO A CA 1
ATOM 545 C C . PRO A 1 74 ? 5.126 4.649 -24.784 1.00 55.88 74 PRO A C 1
ATOM 547 O O . PRO A 1 74 ? 3.996 5.146 -24.789 1.00 55.88 74 PRO A O 1
ATOM 550 N N . ARG A 1 75 ? 6.152 5.224 -25.413 1.00 50.84 75 ARG A N 1
ATOM 551 C CA . ARG A 1 75 ? 6.018 6.403 -26.266 1.00 50.84 75 ARG A CA 1
ATOM 552 C C . ARG A 1 75 ? 5.369 5.940 -27.565 1.00 50.84 75 ARG A C 1
ATOM 554 O O . ARG A 1 75 ? 5.984 5.215 -28.337 1.00 50.84 75 ARG A O 1
ATOM 561 N N . ARG A 1 76 ? 4.107 6.305 -27.788 1.00 45.03 76 ARG A N 1
ATOM 562 C CA . ARG A 1 76 ? 3.410 5.971 -29.032 1.00 45.03 76 ARG A CA 1
ATOM 563 C C . ARG A 1 76 ? 4.141 6.673 -30.191 1.00 45.03 76 ARG A C 1
ATOM 565 O O . ARG A 1 76 ? 4.091 7.892 -30.297 1.00 45.03 76 ARG A O 1
ATOM 572 N N . ASN A 1 77 ? 4.839 5.878 -31.000 1.00 43.50 77 ASN A N 1
ATOM 573 C CA . ASN A 1 77 ? 5.485 6.180 -32.281 1.00 43.50 77 ASN A CA 1
ATOM 574 C C . ASN A 1 77 ? 6.642 7.203 -32.276 1.00 43.50 77 ASN A C 1
ATOM 576 O O . ASN A 1 77 ? 6.467 8.420 -32.184 1.00 43.50 77 ASN A O 1
ATOM 580 N N . GLU A 1 78 ? 7.848 6.697 -32.540 1.00 44.97 78 GLU A N 1
ATOM 581 C CA . GLU A 1 78 ? 9.057 7.481 -32.829 1.00 44.97 78 GLU A CA 1
ATOM 582 C C . GLU A 1 78 ? 9.014 8.244 -34.171 1.00 44.97 78 GLU A C 1
ATOM 584 O O . GLU A 1 78 ? 9.965 8.945 -34.495 1.00 44.97 78 GLU A O 1
ATOM 589 N N . LEU A 1 79 ? 7.900 8.232 -34.918 1.00 49.28 79 LEU A N 1
ATOM 590 C CA . LEU A 1 79 ? 7.841 8.799 -36.276 1.00 49.28 79 LEU A CA 1
ATOM 591 C C . LEU A 1 79 ? 6.927 10.020 -36.503 1.00 49.28 79 LEU A C 1
ATOM 593 O O . LEU A 1 79 ? 6.984 10.568 -37.595 1.00 49.28 79 LEU A O 1
ATOM 597 N N . GLN A 1 80 ? 6.129 10.513 -35.543 1.00 41.81 80 GLN A N 1
ATOM 598 C CA . GLN A 1 80 ? 5.058 11.479 -35.893 1.00 41.81 80 GLN A CA 1
ATOM 599 C C . GLN A 1 80 ? 5.077 12.818 -35.143 1.00 41.81 80 GLN A C 1
ATOM 601 O O . GLN A 1 80 ? 4.480 12.941 -34.088 1.00 41.81 80 GLN A O 1
ATOM 606 N N . GLU A 1 81 ? 5.854 13.778 -35.668 1.00 43.31 81 GLU A N 1
ATOM 607 C CA . GLU A 1 81 ? 5.966 15.232 -35.367 1.00 43.31 81 GLU A CA 1
ATOM 608 C C . GLU A 1 81 ? 6.080 15.780 -33.923 1.00 43.31 81 GLU A C 1
ATOM 610 O O . GLU A 1 81 ? 5.327 15.462 -33.014 1.00 43.31 81 GLU A O 1
ATOM 615 N N . ARG A 1 82 ? 7.113 16.598 -33.712 1.00 47.94 82 ARG A N 1
ATOM 616 C CA . ARG A 1 82 ? 7.741 16.970 -32.433 1.00 47.94 82 ARG A CA 1
ATOM 617 C C . ARG A 1 82 ? 6.913 17.914 -31.538 1.00 47.94 82 ARG A C 1
ATOM 619 O O . ARG A 1 82 ? 7.376 18.183 -30.437 1.00 47.94 82 ARG A O 1
ATOM 626 N N . ASP A 1 83 ? 5.712 18.331 -31.941 1.00 44.97 83 ASP A N 1
ATOM 627 C CA . ASP A 1 83 ? 5.016 19.464 -31.303 1.00 44.97 83 ASP A CA 1
ATOM 628 C C . ASP A 1 83 ? 3.678 19.160 -30.597 1.00 44.97 83 ASP A C 1
ATOM 630 O O . ASP A 1 83 ? 3.206 20.000 -29.840 1.00 44.97 83 ASP A O 1
ATOM 634 N N . GLU A 1 84 ? 3.108 17.947 -30.683 1.00 45.78 84 GLU A N 1
ATOM 635 C CA . GLU A 1 84 ? 1.827 17.629 -29.998 1.00 45.78 84 GLU A CA 1
ATOM 636 C C . GLU A 1 84 ? 1.923 16.532 -28.909 1.00 45.78 84 GLU A C 1
ATOM 638 O O . GLU A 1 84 ? 0.919 16.081 -28.360 1.00 45.78 84 GLU A O 1
ATOM 643 N N . ARG A 1 85 ? 3.136 16.072 -28.558 1.00 46.97 85 ARG A N 1
ATOM 644 C CA . ARG A 1 85 ? 3.363 14.736 -27.947 1.00 46.97 85 ARG A CA 1
ATOM 645 C C . ARG A 1 85 ? 3.520 14.640 -26.419 1.00 46.97 85 ARG A C 1
ATOM 647 O O . ARG A 1 85 ? 3.686 13.534 -25.903 1.00 46.97 85 ARG A O 1
ATOM 654 N N . ALA A 1 86 ? 3.486 15.739 -25.671 1.00 48.25 86 ALA A N 1
ATOM 655 C CA . ALA A 1 86 ? 3.561 15.707 -24.200 1.00 48.25 86 ALA A CA 1
ATOM 656 C C . ALA A 1 86 ? 2.249 15.359 -23.437 1.00 48.25 86 ALA A C 1
ATOM 658 O O . ALA A 1 86 ? 2.350 14.797 -22.342 1.00 48.25 86 ALA A O 1
ATOM 659 N N . PRO A 1 87 ? 1.023 15.632 -23.936 1.00 52.00 87 PRO A N 1
ATOM 660 C CA . PRO A 1 87 ? -0.163 15.595 -23.082 1.00 52.00 87 PRO A CA 1
ATOM 661 C C . PRO A 1 87 ? -0.649 14.175 -22.756 1.00 52.00 87 PRO A C 1
ATOM 663 O O . PRO A 1 87 ? -1.090 13.941 -21.636 1.00 52.00 87 PRO A O 1
ATOM 666 N N . GLN A 1 88 ? -0.525 13.190 -23.654 1.00 52.94 88 GLN A N 1
ATOM 667 C CA . GLN A 1 88 ? -1.156 11.868 -23.462 1.00 52.94 88 GLN A CA 1
ATOM 668 C C . GLN A 1 88 ? -0.538 11.011 -22.335 1.00 52.94 88 GLN A C 1
ATOM 670 O O . GLN A 1 88 ? -1.256 10.340 -21.587 1.00 52.94 88 GLN A O 1
ATOM 675 N N . GLN A 1 89 ? 0.789 11.042 -22.154 1.00 58.66 89 GLN A N 1
ATOM 676 C CA . GLN A 1 89 ? 1.445 10.323 -21.046 1.00 58.66 89 GLN A CA 1
ATOM 677 C C . GLN A 1 89 ? 1.128 10.953 -19.686 1.00 58.66 89 GLN A C 1
ATOM 679 O O . GLN A 1 89 ? 1.012 10.251 -18.680 1.00 58.66 89 GLN A O 1
ATOM 684 N N . MET A 1 90 ? 0.982 12.278 -19.660 1.00 62.31 90 MET A N 1
ATOM 685 C CA . MET A 1 90 ? 0.625 13.028 -18.464 1.00 62.31 90 MET A CA 1
ATOM 686 C C . MET A 1 90 ? -0.860 12.828 -18.129 1.00 62.31 90 MET A C 1
ATOM 688 O O . MET A 1 90 ? -1.189 12.604 -16.971 1.00 62.31 90 MET A O 1
ATOM 692 N N . GLN A 1 91 ? -1.735 12.775 -19.140 1.00 71.75 91 GLN A N 1
ATOM 693 C CA . GLN A 1 91 ? -3.178 12.545 -18.995 1.00 71.75 91 GLN A CA 1
ATOM 694 C C . GLN A 1 91 ? -3.511 11.225 -18.290 1.00 71.75 91 GLN A C 1
ATOM 696 O O . GLN A 1 91 ? -4.329 11.226 -17.376 1.00 71.75 91 GLN A O 1
ATOM 701 N N . SER A 1 92 ? -2.867 10.109 -18.650 1.00 75.50 92 SER A N 1
ATOM 702 C CA . SER A 1 92 ? -3.135 8.816 -17.990 1.00 75.50 92 SER A CA 1
ATOM 703 C C . SER A 1 92 ? -2.705 8.802 -16.519 1.00 75.50 92 SER A C 1
ATOM 705 O O . SER A 1 92 ? -3.450 8.325 -15.668 1.00 75.50 92 SER A O 1
ATOM 707 N N . ARG A 1 93 ? -1.549 9.390 -16.183 1.00 81.94 93 ARG A N 1
ATOM 708 C CA . ARG A 1 93 ? -1.109 9.534 -14.782 1.00 81.94 93 ARG A CA 1
ATOM 709 C C . ARG A 1 93 ? -2.030 10.459 -13.997 1.00 81.94 93 ARG A C 1
ATOM 711 O O . ARG A 1 93 ? -2.394 10.129 -12.875 1.00 81.94 93 ARG A O 1
ATOM 718 N N . VAL A 1 94 ? -2.431 11.579 -14.595 1.00 83.00 94 VAL A N 1
ATOM 719 C CA . VAL A 1 94 ? -3.377 12.524 -13.991 1.00 83.00 94 VAL A CA 1
ATOM 720 C C . VAL A 1 94 ? -4.722 11.845 -13.739 1.00 83.00 94 VAL A C 1
ATOM 722 O O . VAL A 1 94 ? -5.247 11.975 -12.643 1.00 83.00 94 VAL A O 1
ATOM 725 N N . ALA A 1 95 ? -5.240 11.049 -14.678 1.00 84.50 95 ALA A N 1
ATOM 726 C CA . ALA A 1 95 ? -6.482 10.302 -14.488 1.00 84.50 95 ALA A CA 1
ATOM 727 C C . ALA A 1 95 ? -6.394 9.307 -13.317 1.00 84.50 95 ALA A C 1
ATOM 729 O O . ALA A 1 95 ? -7.302 9.260 -12.489 1.00 84.50 95 ALA A O 1
ATOM 730 N N . VAL A 1 96 ? -5.286 8.563 -13.201 1.00 86.06 96 VAL A N 1
ATOM 731 C CA . VAL A 1 96 ? -5.059 7.643 -12.070 1.00 86.06 96 VAL A CA 1
ATOM 732 C C . VAL A 1 96 ? -4.974 8.407 -10.747 1.00 86.06 96 VAL A C 1
ATOM 734 O O . VAL A 1 96 ? -5.579 7.991 -9.763 1.00 86.06 96 VAL A O 1
ATOM 737 N N . VAL A 1 97 ? -4.272 9.543 -10.719 1.00 87.00 97 VAL A N 1
ATOM 738 C CA . VAL A 1 97 ? -4.164 10.391 -9.522 1.00 87.00 97 VAL A CA 1
ATOM 739 C C . VAL A 1 97 ? -5.521 10.981 -9.136 1.00 87.00 97 VAL A C 1
ATOM 741 O O . VAL A 1 97 ? -5.864 10.971 -7.959 1.00 87.00 97 VAL A O 1
ATOM 744 N N . ILE A 1 98 ? -6.323 11.439 -10.099 1.00 89.19 98 ILE A N 1
ATOM 745 C CA . ILE A 1 98 ? -7.680 11.939 -9.843 1.00 89.19 98 ILE A CA 1
ATOM 746 C C . ILE A 1 98 ? -8.554 10.820 -9.274 1.00 89.19 98 ILE A C 1
ATOM 748 O O . ILE A 1 98 ? -9.200 11.026 -8.252 1.00 89.19 98 ILE A O 1
ATOM 752 N N . ALA A 1 99 ? -8.547 9.629 -9.879 1.00 88.00 99 ALA A N 1
ATOM 753 C CA . ALA A 1 99 ? -9.308 8.487 -9.374 1.00 88.00 99 ALA A CA 1
ATOM 754 C C . ALA A 1 99 ? -8.879 8.097 -7.949 1.00 88.00 99 ALA A C 1
ATOM 756 O O . ALA A 1 99 ? -9.724 7.812 -7.099 1.00 88.00 99 ALA A O 1
ATOM 757 N N . TRP A 1 100 ? -7.576 8.150 -7.667 1.00 90.31 100 TRP A N 1
ATOM 758 C CA . TRP A 1 100 ? -7.029 7.919 -6.334 1.00 90.31 100 TRP A CA 1
ATOM 759 C C . TRP A 1 100 ? -7.486 8.982 -5.322 1.00 90.31 100 TRP A C 1
ATOM 761 O O . TRP A 1 100 ? -7.940 8.627 -4.238 1.00 90.31 100 TRP A O 1
ATOM 771 N N . ILE A 1 101 ? -7.466 10.270 -5.688 1.00 91.69 101 ILE A N 1
ATOM 772 C CA . ILE A 1 101 ? -7.967 11.369 -4.844 1.00 91.69 101 ILE A CA 1
ATOM 773 C C . ILE A 1 101 ? -9.471 11.226 -4.587 1.00 91.69 101 ILE A C 1
ATOM 775 O O . ILE A 1 101 ? -9.917 11.413 -3.460 1.00 91.69 101 ILE A O 1
ATOM 779 N N . VAL A 1 102 ? -10.263 10.861 -5.597 1.00 92.81 102 VAL A N 1
ATOM 780 C CA . VAL A 1 102 ? -11.704 10.620 -5.428 1.00 92.81 102 VAL A CA 1
ATOM 781 C C . VAL A 1 102 ? -11.949 9.469 -4.452 1.00 92.81 102 VAL A C 1
ATOM 783 O O . VAL A 1 102 ? -12.799 9.586 -3.572 1.00 92.81 102 VAL A O 1
ATOM 786 N N . ASN A 1 103 ? -11.180 8.381 -4.549 1.00 92.81 103 ASN A N 1
ATOM 787 C CA . ASN A 1 103 ? -11.277 7.269 -3.606 1.00 92.81 103 ASN A CA 1
ATOM 788 C C . ASN A 1 103 ? -10.838 7.671 -2.184 1.00 92.81 103 ASN A C 1
ATOM 790 O O . ASN A 1 103 ? -11.479 7.260 -1.218 1.00 92.81 103 ASN A O 1
ATOM 794 N N . LEU A 1 104 ? -9.821 8.531 -2.054 1.00 92.56 104 LEU A N 1
ATOM 795 C CA . LEU A 1 104 ? -9.415 9.124 -0.778 1.00 92.56 104 LEU A CA 1
ATOM 796 C C . LEU A 1 104 ? -10.539 9.974 -0.161 1.00 92.56 104 LEU A C 1
ATOM 798 O O . LEU A 1 104 ? -10.847 9.821 1.017 1.00 92.56 104 LEU A O 1
ATOM 802 N N . ILE A 1 105 ? -11.177 10.844 -0.946 1.00 92.75 105 ILE A N 1
ATOM 803 C CA . ILE A 1 105 ? -12.307 11.660 -0.479 1.00 92.75 105 ILE A CA 1
ATOM 804 C C . ILE A 1 105 ? -13.462 10.757 -0.038 1.00 92.75 105 ILE A C 1
ATOM 806 O O . ILE A 1 105 ? -14.050 10.992 1.015 1.00 92.75 105 ILE A O 1
ATOM 810 N N . LEU A 1 106 ? -13.756 9.703 -0.806 1.00 92.75 106 LEU A N 1
ATOM 811 C CA . LEU A 1 106 ? -14.808 8.747 -0.477 1.00 92.75 106 LEU A CA 1
ATOM 812 C C . LEU A 1 106 ? -14.542 8.046 0.858 1.00 92.75 106 LEU A C 1
ATOM 814 O O . LEU A 1 106 ? -15.437 8.006 1.697 1.00 92.75 106 LEU A O 1
ATOM 818 N N . ILE A 1 107 ? -13.332 7.516 1.084 1.00 91.38 107 ILE A N 1
ATOM 819 C CA . ILE A 1 107 ? -13.037 6.857 2.360 1.00 91.38 107 ILE A CA 1
ATOM 820 C C . ILE A 1 107 ? -13.088 7.860 3.510 1.00 91.38 107 ILE A C 1
ATOM 822 O O . ILE A 1 107 ? -13.748 7.574 4.499 1.00 91.38 107 ILE A O 1
ATOM 826 N N . VAL A 1 108 ? -12.499 9.053 3.363 1.00 91.50 108 VAL A N 1
ATOM 827 C CA . VAL A 1 108 ? -12.549 10.107 4.391 1.00 91.50 108 VAL A CA 1
ATOM 828 C C . VAL A 1 108 ? -13.993 10.468 4.733 1.00 91.50 108 VAL A C 1
ATOM 830 O O . VAL A 1 108 ? -14.309 10.619 5.906 1.00 91.50 108 VAL A O 1
ATOM 833 N N . ALA A 1 109 ? -14.881 10.544 3.740 1.00 90.94 109 ALA A N 1
ATOM 834 C CA . ALA A 1 109 ? -16.302 10.785 3.964 1.00 90.94 109 ALA A CA 1
ATOM 835 C C . ALA A 1 109 ? -17.006 9.613 4.669 1.00 90.94 109 ALA A C 1
ATOM 837 O O . ALA A 1 109 ? -17.905 9.847 5.469 1.00 90.94 109 ALA A O 1
ATOM 838 N N . LEU A 1 110 ? -16.611 8.363 4.406 1.00 89.88 110 LEU A N 1
ATOM 839 C CA . LEU A 1 110 ? -17.191 7.176 5.048 1.00 89.88 110 LEU A CA 1
ATOM 840 C C . LEU A 1 110 ? -16.731 6.997 6.499 1.00 89.88 110 LEU A C 1
ATOM 842 O O . LEU A 1 110 ? -17.519 6.565 7.335 1.00 89.88 110 LEU A O 1
ATOM 846 N N . ILE A 1 111 ? -15.475 7.332 6.801 1.00 90.12 111 ILE A N 1
ATOM 847 C CA . ILE A 1 111 ? -14.862 7.122 8.123 1.00 90.12 111 ILE A CA 1
ATOM 848 C C . ILE A 1 111 ? -14.591 8.431 8.867 1.00 90.12 111 ILE A C 1
ATOM 850 O O . ILE A 1 111 ? -13.770 8.468 9.776 1.00 90.12 111 ILE A O 1
ATOM 854 N N . TRP A 1 112 ? -15.284 9.512 8.501 1.00 88.38 112 TRP A N 1
ATOM 855 C CA . TRP A 1 112 ? -15.053 10.864 9.028 1.00 88.38 112 TRP A CA 1
ATOM 856 C C . TRP A 1 112 ? -15.125 10.961 10.559 1.00 88.38 112 TRP A C 1
ATOM 858 O O . TRP A 1 112 ? -14.523 11.853 11.151 1.00 88.38 112 TRP A O 1
ATOM 868 N N . GLN A 1 113 ? -15.853 10.040 11.193 1.00 86.31 113 GLN A N 1
ATOM 869 C CA . GLN A 1 113 ? -16.002 9.955 12.645 1.00 86.31 113 GLN A CA 1
ATOM 870 C C . GLN A 1 113 ? -14.777 9.362 13.354 1.00 86.31 113 GLN A C 1
ATOM 872 O O . GLN A 1 113 ? -14.658 9.494 14.569 1.00 86.31 113 GLN A O 1
ATOM 877 N N . ASP A 1 114 ? -13.873 8.712 12.618 1.00 85.12 114 ASP A N 1
ATOM 878 C CA . ASP A 1 114 ? -12.688 8.047 13.153 1.00 85.12 114 ASP A CA 1
ATOM 879 C C . ASP A 1 114 ? -11.409 8.632 12.529 1.00 85.12 114 ASP A C 1
ATOM 881 O O . ASP A 1 114 ? -10.799 8.085 11.604 1.00 85.12 114 ASP A O 1
ATOM 885 N N . SER A 1 115 ? -11.011 9.802 13.040 1.00 83.69 115 SER A N 1
ATOM 886 C CA . SER A 1 115 ? -9.822 10.531 12.581 1.00 83.69 115 SER A CA 1
ATOM 887 C C . SER A 1 115 ? -8.525 9.739 12.748 1.00 83.69 115 SER A C 1
ATOM 889 O O . SER A 1 115 ? -7.596 9.929 11.960 1.00 83.69 115 SER A O 1
ATOM 891 N N . ASP A 1 116 ? -8.466 8.840 13.735 1.00 83.12 116 ASP A N 1
ATOM 892 C CA . ASP A 1 116 ? -7.290 8.011 14.011 1.00 83.12 116 ASP A CA 1
ATOM 893 C C . ASP A 1 116 ? -7.037 7.043 12.848 1.00 83.12 116 ASP A C 1
ATOM 895 O O . ASP A 1 116 ? -5.903 6.911 12.380 1.00 83.12 116 ASP A O 1
ATOM 899 N N . LEU A 1 117 ? -8.095 6.416 12.320 1.00 84.81 117 LEU A N 1
ATOM 900 C CA . LEU A 1 117 ? -7.986 5.525 11.163 1.00 84.81 117 LEU A CA 1
ATOM 901 C C . LEU A 1 117 ? -7.559 6.265 9.894 1.00 84.81 117 LEU A C 1
ATOM 903 O O . LEU A 1 117 ? -6.735 5.749 9.137 1.00 84.81 117 LEU A O 1
ATOM 907 N N . ILE A 1 118 ? -8.089 7.471 9.663 1.00 87.00 118 ILE A N 1
ATOM 908 C CA . ILE A 1 118 ? -7.701 8.305 8.515 1.00 87.00 118 ILE A CA 1
ATOM 909 C C . ILE A 1 118 ? -6.213 8.645 8.604 1.00 87.00 118 ILE A C 1
ATOM 911 O O . ILE A 1 118 ? -5.470 8.462 7.638 1.00 87.00 118 ILE A O 1
ATOM 915 N N . ALA A 1 119 ? -5.772 9.112 9.773 1.00 85.56 119 ALA A N 1
ATOM 916 C CA . ALA A 1 119 ? -4.380 9.447 10.031 1.00 85.56 119 ALA A CA 1
ATOM 917 C C . ALA A 1 119 ? -3.461 8.234 9.836 1.00 85.56 119 ALA A C 1
ATOM 919 O O . ALA A 1 119 ? -2.432 8.342 9.166 1.00 85.56 119 ALA A O 1
ATOM 920 N N . GLN A 1 120 ? -3.852 7.068 10.357 1.00 85.50 120 GLN A N 1
ATOM 921 C CA . GLN A 1 120 ? -3.104 5.825 10.199 1.00 85.50 120 GLN A CA 1
ATOM 922 C C . GLN A 1 120 ? -3.003 5.409 8.725 1.00 85.50 120 GLN A C 1
ATOM 924 O O . GLN A 1 120 ? -1.910 5.093 8.257 1.00 85.50 120 GLN A O 1
ATOM 929 N N . LEU A 1 121 ? -4.108 5.455 7.975 1.00 88.31 121 LEU A N 1
ATOM 930 C CA . LEU A 1 121 ? -4.146 5.121 6.549 1.00 88.31 121 LEU A CA 1
ATOM 931 C C . LEU A 1 121 ? -3.213 6.031 5.735 1.00 88.31 121 LEU A C 1
ATOM 933 O O . LEU A 1 121 ? -2.385 5.549 4.958 1.00 88.31 121 LEU A O 1
ATOM 937 N N . LEU A 1 122 ? -3.311 7.346 5.948 1.00 89.06 122 LEU A N 1
ATOM 938 C CA . LEU A 1 122 ? -2.476 8.338 5.271 1.00 89.06 122 LEU A CA 1
ATOM 939 C C . LEU A 1 122 ? -0.996 8.176 5.620 1.00 89.06 122 LEU A C 1
ATOM 941 O O . LEU A 1 122 ? -0.147 8.277 4.733 1.00 89.06 122 LEU A O 1
ATOM 945 N N . ALA A 1 123 ? -0.679 7.880 6.881 1.00 87.44 123 ALA A N 1
ATOM 946 C CA . ALA A 1 123 ? 0.687 7.623 7.308 1.00 87.44 123 ALA A CA 1
ATOM 947 C C . ALA A 1 123 ? 1.252 6.348 6.658 1.00 87.44 123 ALA A C 1
ATOM 949 O O . ALA A 1 123 ? 2.375 6.386 6.148 1.00 87.44 123 ALA A O 1
ATOM 950 N N . ILE A 1 124 ? 0.484 5.245 6.610 1.00 87.94 124 ILE A N 1
ATOM 951 C CA . ILE A 1 124 ? 0.922 3.980 5.986 1.00 87.94 124 ILE A CA 1
ATOM 952 C C . ILE A 1 124 ? 1.213 4.210 4.511 1.00 87.94 124 ILE A C 1
ATOM 954 O O . ILE A 1 124 ? 2.273 3.827 4.018 1.00 87.94 124 ILE A O 1
ATOM 958 N N . VAL A 1 125 ? 0.286 4.847 3.802 1.00 89.19 125 VAL A N 1
ATOM 959 C CA . VAL A 1 125 ? 0.404 5.041 2.358 1.00 89.19 125 VAL A CA 1
ATOM 960 C C . VAL A 1 125 ? 1.490 6.060 2.032 1.00 89.19 125 VAL A C 1
ATOM 962 O O . VAL A 1 125 ? 2.313 5.807 1.153 1.00 89.19 125 VAL A O 1
ATOM 965 N N . GLY A 1 126 ? 1.558 7.166 2.776 1.00 86.94 126 GLY A N 1
ATOM 966 C CA . GLY A 1 126 ? 2.597 8.180 2.624 1.00 86.94 126 GLY A CA 1
ATOM 967 C C . GLY A 1 126 ? 3.994 7.593 2.810 1.00 86.94 126 GLY A C 1
ATOM 968 O O . GLY A 1 126 ? 4.838 7.740 1.926 1.00 86.94 126 GLY A O 1
ATOM 969 N N . LEU A 1 127 ? 4.221 6.860 3.907 1.00 87.19 127 LEU A N 1
ATOM 970 C CA . LEU A 1 127 ? 5.493 6.183 4.162 1.00 87.19 127 LEU A CA 1
ATOM 971 C C . LEU A 1 127 ? 5.752 5.070 3.133 1.00 87.19 127 LEU A C 1
ATOM 973 O O . LEU A 1 127 ? 6.863 4.949 2.626 1.00 87.19 127 LEU A O 1
ATOM 977 N N . GLY A 1 128 ? 4.733 4.292 2.768 1.00 85.31 128 GLY A N 1
ATOM 978 C CA . GLY A 1 128 ? 4.836 3.207 1.793 1.00 85.31 128 GLY A CA 1
ATOM 979 C C . GLY A 1 128 ? 5.263 3.677 0.402 1.00 85.31 128 GLY A C 1
ATOM 980 O O . GLY A 1 128 ? 6.112 3.037 -0.215 1.00 85.31 128 GLY A O 1
ATOM 981 N N . ILE A 1 129 ? 4.753 4.822 -0.068 1.00 87.31 129 ILE A N 1
ATOM 982 C CA . ILE A 1 129 ? 5.117 5.429 -1.363 1.00 87.31 129 ILE A CA 1
ATOM 983 C C . ILE A 1 129 ? 6.564 5.955 -1.368 1.00 87.31 129 ILE A C 1
ATOM 985 O O . ILE A 1 129 ? 7.193 5.999 -2.431 1.00 87.31 129 ILE A O 1
ATOM 989 N N . THR A 1 130 ? 7.149 6.285 -0.209 1.00 84.94 130 THR A N 1
ATOM 990 C CA . THR A 1 130 ? 8.567 6.689 -0.159 1.00 84.94 130 THR A CA 1
ATOM 991 C C . THR A 1 130 ? 9.506 5.586 -0.638 1.00 84.94 130 THR A C 1
ATOM 993 O O . THR A 1 130 ? 10.496 5.891 -1.294 1.00 84.94 130 THR A O 1
ATOM 996 N N . GLY A 1 131 ? 9.173 4.309 -0.411 1.00 79.75 131 GLY A N 1
ATOM 997 C CA . GLY A 1 131 ? 9.966 3.174 -0.891 1.00 79.75 131 GLY A CA 1
ATOM 998 C C . GLY A 1 131 ? 10.133 3.179 -2.419 1.00 79.75 131 GLY A C 1
ATOM 999 O O . GLY A 1 131 ? 11.263 3.257 -2.904 1.00 79.75 131 GLY A O 1
ATOM 1000 N N . PRO A 1 132 ? 9.038 3.167 -3.199 1.00 79.44 132 PRO A N 1
ATOM 1001 C CA . PRO A 1 132 ? 9.064 3.352 -4.647 1.00 79.44 132 PRO A CA 1
ATOM 1002 C C . PRO A 1 132 ? 9.776 4.628 -5.108 1.00 79.44 132 PRO A C 1
ATOM 1004 O O . PRO A 1 132 ? 10.467 4.599 -6.122 1.00 79.44 132 PRO A O 1
ATOM 1007 N N . LEU A 1 133 ? 9.660 5.742 -4.378 1.00 81.94 133 LEU A N 1
ATOM 1008 C CA . LEU A 1 133 ? 10.371 6.980 -4.718 1.00 81.94 133 LEU A CA 1
ATOM 1009 C C . LEU A 1 133 ? 11.884 6.868 -4.503 1.00 81.94 133 LEU A C 1
ATOM 1011 O O . LEU A 1 133 ? 12.645 7.310 -5.360 1.00 81.94 133 LEU A O 1
ATOM 1015 N N . ILE A 1 134 ? 12.331 6.242 -3.413 1.00 79.50 134 ILE A N 1
ATOM 1016 C CA . ILE A 1 134 ? 13.748 5.935 -3.167 1.00 79.50 134 ILE A CA 1
ATOM 1017 C C . ILE A 1 134 ? 14.269 5.025 -4.278 1.00 79.50 134 ILE A C 1
ATOM 1019 O O . ILE A 1 134 ? 15.321 5.285 -4.857 1.00 79.50 134 ILE A O 1
ATOM 1023 N N . ALA A 1 135 ? 13.499 3.996 -4.626 1.00 74.75 135 ALA A N 1
ATOM 1024 C CA . ALA A 1 135 ? 13.813 3.059 -5.694 1.00 74.75 135 ALA A CA 1
ATOM 1025 C C . ALA A 1 135 ? 13.926 3.763 -7.065 1.00 74.75 135 ALA A C 1
ATOM 1027 O O . ALA A 1 135 ? 14.853 3.503 -7.840 1.00 74.75 135 ALA A O 1
ATOM 1028 N N . TYR A 1 136 ? 13.028 4.715 -7.340 1.00 75.19 136 TYR A N 1
ATOM 1029 C CA . TYR A 1 136 ? 13.080 5.572 -8.524 1.00 75.19 136 TYR A CA 1
ATOM 1030 C C . TYR A 1 136 ? 14.308 6.484 -8.511 1.00 75.19 136 TYR A C 1
ATOM 1032 O O . TYR A 1 136 ? 15.005 6.584 -9.511 1.00 75.19 136 TYR A O 1
ATOM 1040 N N . GLN A 1 137 ? 14.606 7.144 -7.394 1.00 77.38 137 GLN A N 1
ATOM 1041 C CA . GLN A 1 137 ? 15.740 8.064 -7.294 1.00 77.38 137 GLN A CA 1
ATOM 1042 C C . GLN A 1 137 ? 17.081 7.342 -7.400 1.00 77.38 137 GLN A C 1
ATOM 1044 O O . GLN A 1 137 ? 17.978 7.856 -8.067 1.00 77.38 137 GLN A O 1
ATOM 1049 N N . TRP A 1 138 ? 17.181 6.148 -6.808 1.00 72.00 138 TRP A N 1
ATOM 1050 C CA . TRP A 1 138 ? 18.353 5.278 -6.870 1.00 72.00 138 TRP A CA 1
ATOM 1051 C C . TRP A 1 138 ? 18.662 4.820 -8.289 1.00 72.00 138 TRP A C 1
ATOM 1053 O O . TRP A 1 138 ? 19.814 4.827 -8.711 1.00 72.00 138 TRP A O 1
ATOM 1063 N N . SER A 1 139 ? 17.632 4.425 -9.034 1.00 67.62 139 SER A N 1
ATOM 1064 C CA . SER A 1 139 ? 17.809 3.909 -10.389 1.00 67.62 139 SER A CA 1
ATOM 1065 C C . SER A 1 139 ? 17.763 5.000 -11.462 1.00 67.62 139 SER A C 1
ATOM 1067 O O . SER A 1 139 ? 18.311 4.797 -12.540 1.00 67.62 139 SER A O 1
ATOM 1069 N N . HIS A 1 140 ? 17.091 6.129 -11.194 1.00 65.50 140 HIS A N 1
ATOM 1070 C CA . HIS A 1 140 ? 16.630 7.123 -12.179 1.00 65.50 140 HIS A CA 1
ATOM 1071 C C . HIS A 1 140 ? 15.948 6.492 -13.406 1.00 65.50 140 HIS A C 1
ATOM 1073 O O . HIS A 1 140 ? 15.876 7.083 -14.483 1.00 65.50 140 HIS A O 1
ATOM 1079 N N . ARG A 1 141 ? 15.429 5.271 -13.239 1.00 62.28 141 ARG A N 1
ATOM 1080 C CA . ARG A 1 141 ? 14.916 4.429 -14.314 1.00 62.28 141 ARG A CA 1
ATOM 1081 C C . ARG A 1 141 ? 13.509 3.998 -13.977 1.00 62.28 141 ARG A C 1
ATOM 1083 O O . ARG A 1 141 ? 13.205 3.560 -12.869 1.00 62.28 141 ARG A O 1
ATOM 1090 N N . ARG A 1 142 ? 12.639 4.118 -14.972 1.00 65.81 142 ARG A N 1
ATOM 1091 C CA . ARG A 1 142 ? 11.310 3.520 -14.916 1.00 65.81 142 ARG A CA 1
ATOM 1092 C C . ARG A 1 142 ? 11.389 2.050 -15.322 1.00 65.81 142 ARG A C 1
ATOM 1094 O O . ARG A 1 142 ? 12.290 1.643 -16.049 1.00 65.81 142 ARG A O 1
ATOM 1101 N N . ILE A 1 143 ? 10.449 1.259 -14.833 1.00 62.22 143 ILE A N 1
ATOM 1102 C CA . ILE A 1 143 ? 10.317 -0.168 -15.119 1.00 62.22 143 ILE A CA 1
ATOM 1103 C C . ILE A 1 143 ? 9.803 -0.317 -16.548 1.00 62.22 143 ILE A C 1
ATOM 1105 O O . ILE A 1 143 ? 8.741 0.221 -16.866 1.00 62.22 143 ILE A O 1
ATOM 1109 N N . HIS A 1 144 ? 10.551 -1.031 -17.389 1.00 64.12 144 HIS A N 1
ATOM 1110 C CA . HIS A 1 144 ? 10.202 -1.310 -18.785 1.00 64.12 144 HIS A CA 1
ATOM 1111 C C . HIS A 1 144 ? 9.829 -2.792 -18.962 1.00 64.12 144 HIS A C 1
ATOM 1113 O O . HIS A 1 144 ? 10.094 -3.624 -18.091 1.00 64.12 144 HIS A O 1
ATOM 1119 N N . ARG A 1 145 ? 9.198 -3.121 -20.096 1.00 55.06 145 ARG A N 1
ATOM 1120 C CA . ARG A 1 145 ? 8.801 -4.497 -20.446 1.00 55.06 145 ARG A CA 1
ATOM 1121 C C . ARG A 1 145 ? 9.843 -5.283 -21.252 1.00 55.06 145 ARG A C 1
ATOM 1123 O O . ARG A 1 145 ? 9.736 -6.500 -21.310 1.00 55.06 145 ARG A O 1
ATOM 1130 N N . GLY A 1 146 ? 10.816 -4.615 -21.882 1.00 56.94 146 GLY A N 1
ATOM 1131 C CA . GLY A 1 146 ? 11.581 -5.216 -22.988 1.00 56.94 146 GLY A CA 1
ATOM 1132 C C . GLY A 1 146 ? 13.104 -5.230 -22.858 1.00 56.94 146 GLY A C 1
ATOM 1133 O O . GLY A 1 146 ? 13.700 -6.276 -23.078 1.00 56.94 146 GLY A O 1
ATOM 1134 N N . GLU A 1 147 ? 13.759 -4.121 -22.501 1.00 50.81 147 GLU A N 1
ATOM 1135 C CA . GLU A 1 147 ? 15.223 -4.024 -22.646 1.00 50.81 147 GLU A CA 1
ATOM 1136 C C . GLU A 1 147 ? 15.987 -3.989 -21.311 1.00 50.81 147 GLU A C 1
ATOM 1138 O O . GLU A 1 147 ? 15.688 -3.154 -20.447 1.00 50.81 147 GLU A O 1
ATOM 1143 N N . PRO A 1 148 ? 17.009 -4.851 -21.135 1.00 50.94 148 PRO A N 1
ATOM 1144 C CA . PRO A 1 148 ? 18.022 -4.687 -20.100 1.00 50.94 148 PRO A CA 1
ATOM 1145 C C . PRO A 1 148 ? 18.796 -3.388 -20.345 1.00 50.94 148 PRO A C 1
ATOM 1147 O O . PRO A 1 148 ? 19.545 -3.276 -21.311 1.00 50.94 148 PRO A O 1
ATOM 1150 N N . GLN A 1 149 ? 18.643 -2.390 -19.476 1.00 49.75 149 GLN A N 1
ATOM 1151 C CA . GLN A 1 149 ? 19.418 -1.151 -19.587 1.00 49.75 149 GLN A CA 1
ATOM 1152 C C . GLN A 1 149 ? 20.689 -1.233 -18.733 1.00 49.75 149 GLN A C 1
ATOM 1154 O O . GLN A 1 149 ? 20.625 -1.458 -17.523 1.00 49.75 149 GLN A O 1
ATOM 1159 N N . THR A 1 150 ? 21.851 -1.014 -19.350 1.00 47.97 150 THR A N 1
ATOM 1160 C CA . THR A 1 150 ? 23.180 -1.058 -18.713 1.00 47.97 150 THR A CA 1
ATOM 1161 C C . THR A 1 150 ? 23.294 -0.067 -17.556 1.00 47.97 150 THR A C 1
ATOM 1163 O O . THR A 1 150 ? 22.839 1.069 -17.670 1.00 47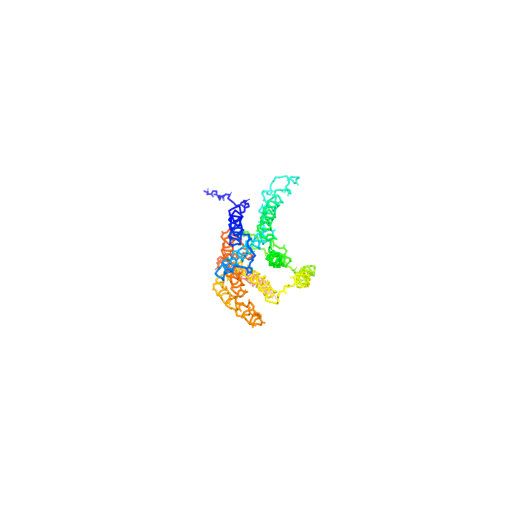.97 150 THR A O 1
ATOM 1166 N N . THR A 1 151 ? 23.871 -0.472 -16.425 1.00 54.44 151 THR A N 1
ATOM 1167 C CA . THR A 1 151 ? 24.016 0.341 -15.203 1.00 54.44 151 THR A CA 1
ATOM 1168 C C . THR A 1 151 ? 24.881 1.585 -15.455 1.00 54.44 151 THR A C 1
ATOM 1170 O O . THR A 1 151 ? 26.054 1.461 -15.795 1.00 54.44 151 THR A O 1
ATOM 1173 N N . GLU A 1 152 ? 24.326 2.789 -15.293 1.00 55.50 152 GLU A N 1
ATOM 1174 C CA . GLU A 1 152 ? 25.108 4.035 -15.307 1.00 55.50 152 GLU A CA 1
ATOM 1175 C C . GLU A 1 152 ? 25.824 4.223 -13.965 1.00 55.50 152 GLU A C 1
ATOM 1177 O O . GLU A 1 152 ? 25.335 3.795 -12.916 1.00 55.50 152 GLU A O 1
ATOM 1182 N N . ARG A 1 153 ? 26.988 4.885 -13.987 1.00 55.66 153 ARG A N 1
ATOM 1183 C CA . ARG A 1 153 ? 27.709 5.261 -12.764 1.00 55.66 153 ARG A CA 1
ATOM 1184 C C . ARG A 1 153 ? 26.858 6.218 -11.931 1.00 55.66 153 ARG A C 1
ATOM 1186 O O . ARG A 1 153 ? 26.359 7.221 -12.435 1.00 55.66 153 ARG A O 1
ATOM 1193 N N . GLN A 1 154 ? 26.733 5.910 -10.645 1.00 62.47 154 GLN A N 1
ATOM 1194 C CA . GLN A 1 154 ? 25.942 6.700 -9.710 1.00 62.47 154 GLN A CA 1
ATOM 1195 C C . GLN A 1 154 ? 26.566 8.082 -9.503 1.00 62.47 154 GLN A C 1
ATOM 1197 O O . GLN A 1 154 ? 27.763 8.201 -9.238 1.00 62.47 154 GLN A O 1
ATOM 1202 N N . SER A 1 155 ? 25.753 9.133 -9.609 1.00 74.31 155 SER A N 1
ATOM 1203 C CA . SER A 1 155 ? 26.201 10.507 -9.361 1.00 74.31 155 SER A CA 1
ATOM 1204 C C . SER A 1 155 ? 25.927 10.919 -7.913 1.00 74.31 155 SER A C 1
ATOM 1206 O O . SER A 1 155 ? 24.923 10.528 -7.321 1.00 74.31 155 SER A O 1
ATOM 1208 N N . ILE A 1 156 ? 26.780 11.778 -7.342 1.00 76.31 156 ILE A N 1
ATOM 1209 C CA . ILE A 1 156 ? 26.607 12.349 -5.988 1.00 76.31 156 ILE A CA 1
ATOM 1210 C C . ILE A 1 156 ? 25.208 12.975 -5.809 1.00 76.31 156 ILE A C 1
ATOM 1212 O O . ILE A 1 156 ? 24.605 12.885 -4.740 1.00 76.31 156 ILE A O 1
ATOM 1216 N N . ARG A 1 157 ? 24.644 13.543 -6.883 1.00 75.06 157 ARG A N 1
ATOM 1217 C CA . ARG A 1 157 ? 23.291 14.116 -6.911 1.00 75.06 157 ARG A CA 1
ATOM 1218 C C . ARG A 1 157 ? 22.189 13.080 -6.642 1.00 75.06 157 ARG A C 1
ATOM 1220 O O . ARG A 1 157 ? 21.194 13.426 -6.011 1.00 75.06 157 ARG A O 1
ATOM 1227 N N . GLN A 1 158 ? 22.354 11.829 -7.082 1.00 75.12 158 GLN A N 1
ATOM 1228 C CA . GLN A 1 158 ? 21.391 10.750 -6.817 1.00 75.12 158 GLN A CA 1
ATOM 1229 C C . GLN A 1 158 ? 21.394 10.362 -5.337 1.00 75.12 158 GLN A C 1
ATOM 1231 O O . GLN A 1 158 ? 20.329 10.289 -4.726 1.00 75.12 158 GLN A O 1
ATOM 1236 N N . ILE A 1 159 ? 22.583 10.200 -4.746 1.00 81.06 159 ILE A N 1
ATOM 1237 C CA . ILE A 1 159 ? 22.749 9.884 -3.318 1.00 81.06 159 ILE A CA 1
ATOM 1238 C C . ILE A 1 159 ? 22.114 10.979 -2.452 1.00 81.06 159 ILE A C 1
ATOM 1240 O O . ILE A 1 159 ? 21.385 10.676 -1.508 1.00 81.06 159 ILE A O 1
ATOM 1244 N N . LEU A 1 160 ? 22.318 12.251 -2.815 1.00 82.94 160 LEU A N 1
ATOM 1245 C CA . LEU A 1 160 ? 21.697 13.383 -2.125 1.00 82.94 160 LEU A CA 1
ATOM 1246 C C . LEU A 1 160 ? 20.161 13.353 -2.215 1.00 82.94 160 LEU A C 1
ATOM 1248 O O . LEU A 1 160 ? 19.487 13.633 -1.227 1.00 82.94 160 LEU A O 1
ATOM 1252 N N . GLY A 1 161 ? 19.601 12.977 -3.371 1.00 80.06 161 GLY A N 1
ATOM 1253 C CA . GLY A 1 161 ? 18.153 12.827 -3.551 1.00 80.06 161 GLY A CA 1
ATOM 1254 C C . GLY A 1 161 ? 17.550 11.742 -2.654 1.00 80.06 161 GLY A C 1
ATOM 1255 O O . GLY A 1 161 ? 16.539 11.980 -1.995 1.00 80.06 161 GLY A O 1
ATOM 1256 N N . ILE A 1 162 ? 18.211 10.586 -2.557 1.00 83.88 162 ILE A N 1
ATOM 1257 C CA . ILE A 1 162 ? 17.792 9.488 -1.672 1.00 83.88 162 ILE A CA 1
ATOM 1258 C C . ILE A 1 162 ? 17.844 9.924 -0.208 1.00 83.88 162 ILE A C 1
ATOM 1260 O O . ILE A 1 162 ? 16.879 9.724 0.529 1.00 83.88 162 ILE A O 1
ATOM 1264 N N . ALA A 1 163 ? 18.950 10.552 0.205 1.00 84.81 163 ALA A N 1
ATOM 1265 C CA . ALA A 1 163 ? 19.107 11.065 1.560 1.00 84.81 163 ALA A CA 1
ATOM 1266 C C . ALA A 1 163 ? 18.015 12.090 1.899 1.00 84.81 163 ALA A C 1
ATOM 1268 O O . ALA A 1 163 ? 17.447 12.039 2.988 1.00 84.81 163 ALA A O 1
ATOM 1269 N N . PHE A 1 164 ? 17.662 12.964 0.952 1.00 86.19 164 PHE A N 1
ATOM 1270 C CA . PHE A 1 164 ? 16.562 13.911 1.108 1.00 86.19 164 PHE A CA 1
ATOM 1271 C C . PHE A 1 164 ? 15.213 13.203 1.292 1.00 86.19 164 PHE A C 1
ATOM 1273 O O . PHE A 1 164 ? 14.486 13.525 2.226 1.00 86.19 164 PHE A O 1
ATOM 1280 N N . THR A 1 165 ? 14.887 12.199 0.475 1.00 85.88 165 THR A N 1
ATOM 1281 C CA . THR A 1 165 ? 13.622 11.450 0.608 1.00 85.88 165 THR A CA 1
ATOM 1282 C C . THR A 1 165 ? 13.537 10.694 1.929 1.00 85.88 165 THR A C 1
ATOM 1284 O O . THR A 1 165 ? 12.487 10.701 2.569 1.00 85.88 165 THR A O 1
ATOM 1287 N N . ILE A 1 166 ? 14.642 10.094 2.380 1.00 85.94 166 ILE A N 1
ATOM 1288 C CA . ILE A 1 166 ? 14.725 9.444 3.694 1.00 85.94 166 ILE A CA 1
ATOM 1289 C C . ILE A 1 166 ? 14.542 10.476 4.813 1.00 85.94 166 ILE A C 1
ATOM 1291 O O . ILE A 1 166 ? 13.782 10.235 5.749 1.00 85.94 166 ILE A O 1
ATOM 1295 N N . ALA A 1 167 ? 15.186 11.641 4.713 1.00 85.69 167 ALA A N 1
ATOM 1296 C CA . ALA A 1 167 ? 15.042 12.710 5.696 1.00 85.69 167 ALA A CA 1
ATOM 1297 C C . ALA A 1 167 ? 13.597 13.223 5.771 1.00 85.69 167 ALA A C 1
ATOM 1299 O O . ALA A 1 167 ? 13.072 13.390 6.871 1.00 85.69 167 ALA A O 1
ATOM 1300 N N . VAL A 1 168 ? 12.932 13.406 4.624 1.00 86.81 168 VAL A N 1
ATOM 1301 C CA . VAL A 1 168 ? 11.508 13.764 4.559 1.00 86.81 168 VAL A CA 1
ATOM 1302 C C . VAL A 1 168 ? 10.650 12.671 5.193 1.00 86.81 168 VAL A C 1
ATOM 1304 O O . VAL A 1 168 ? 9.807 12.990 6.022 1.00 86.81 168 VAL A O 1
ATOM 1307 N N . ALA A 1 169 ? 10.898 11.392 4.896 1.00 85.31 169 ALA A N 1
ATOM 1308 C CA . ALA A 1 169 ? 10.158 10.278 5.491 1.00 85.31 169 ALA A CA 1
ATOM 1309 C C . ALA A 1 169 ? 10.287 10.245 7.026 1.00 85.31 169 ALA A C 1
ATOM 1311 O O . ALA A 1 169 ? 9.287 10.110 7.730 1.00 85.31 169 ALA A O 1
ATOM 1312 N N . ILE A 1 170 ? 11.503 10.431 7.553 1.00 86.81 170 ILE A N 1
ATOM 1313 C CA . ILE A 1 170 ? 11.771 10.494 8.999 1.00 86.81 170 ILE A CA 1
ATOM 1314 C C . ILE A 1 170 ? 11.108 11.726 9.625 1.00 86.81 170 ILE A C 1
ATOM 1316 O O . ILE A 1 170 ? 10.510 11.625 10.696 1.00 86.81 170 ILE A O 1
ATOM 1320 N N . ALA A 1 171 ? 11.204 12.890 8.977 1.00 85.81 171 ALA A N 1
ATOM 1321 C CA . ALA A 1 171 ? 10.581 14.119 9.456 1.00 85.81 171 ALA A CA 1
ATOM 1322 C C . ALA A 1 171 ? 9.054 13.990 9.495 1.00 85.81 171 ALA A C 1
ATOM 1324 O O . ALA A 1 171 ? 8.442 14.359 10.495 1.00 85.81 171 ALA A O 1
ATOM 1325 N N . SER A 1 172 ? 8.449 13.409 8.456 1.00 84.94 172 SER A N 1
ATOM 1326 C CA . SER A 1 172 ? 7.025 13.092 8.420 1.00 84.94 172 SER A CA 1
ATOM 1327 C C . SER A 1 172 ? 6.650 12.122 9.533 1.00 84.94 172 SER A C 1
ATOM 1329 O O . SER A 1 172 ? 5.712 12.412 10.263 1.00 84.94 172 SER A O 1
ATOM 1331 N N . LEU A 1 173 ? 7.391 11.026 9.730 1.00 83.75 173 LEU A N 1
ATOM 1332 C CA . LEU A 1 173 ? 7.113 10.069 10.807 1.00 83.75 173 LEU A CA 1
ATOM 1333 C C . LEU A 1 173 ? 7.146 10.744 12.186 1.00 83.75 173 LEU A C 1
ATOM 1335 O O . LEU A 1 173 ? 6.211 10.587 12.962 1.00 83.75 173 LEU A O 1
ATOM 1339 N N . LYS A 1 174 ? 8.157 11.580 12.458 1.00 83.94 174 LYS A N 1
ATOM 1340 C CA . LYS A 1 174 ? 8.226 12.362 13.704 1.00 83.94 174 LYS A CA 1
ATOM 1341 C C . LYS A 1 174 ? 7.078 13.360 13.845 1.00 83.94 174 LYS A C 1
ATOM 1343 O O . LYS A 1 174 ? 6.609 13.603 14.955 1.00 83.94 174 LYS A O 1
ATOM 1348 N N . LEU A 1 175 ? 6.642 13.968 12.741 1.00 84.25 175 LEU A N 1
ATOM 1349 C CA . LEU A 1 175 ? 5.484 14.859 12.728 1.00 84.25 175 LEU A CA 1
ATOM 1350 C C . LEU A 1 175 ? 4.213 14.083 13.094 1.00 84.25 175 LEU A C 1
ATOM 1352 O O . LEU A 1 175 ? 3.459 14.525 13.955 1.00 84.25 175 LEU A O 1
ATOM 1356 N N . TYR A 1 176 ? 4.020 12.909 12.494 1.00 80.06 176 TYR A N 1
ATOM 1357 C CA . TYR A 1 176 ? 2.908 12.010 12.780 1.00 80.06 176 TYR A CA 1
ATOM 1358 C C . TYR A 1 176 ? 2.906 11.559 14.251 1.00 80.06 176 TYR A C 1
ATOM 1360 O O . TYR A 1 176 ? 1.884 11.676 14.922 1.00 80.06 176 TYR A O 1
ATOM 1368 N N . GLU A 1 177 ? 4.050 11.141 14.795 1.00 81.19 177 GLU A N 1
ATOM 1369 C CA . GLU A 1 177 ? 4.184 10.776 16.214 1.00 81.19 177 GLU A CA 1
ATOM 1370 C C . GLU A 1 177 ? 3.833 11.938 17.151 1.00 81.19 177 GLU A C 1
ATOM 1372 O O . GLU A 1 177 ? 3.123 11.755 18.138 1.00 81.19 177 GLU A O 1
ATOM 1377 N N . ARG A 1 178 ? 4.295 13.152 16.830 1.00 80.38 178 ARG A N 1
ATOM 1378 C CA . ARG A 1 178 ? 4.129 14.322 17.698 1.00 80.38 178 ARG A CA 1
ATOM 1379 C C . ARG A 1 178 ? 2.730 14.934 17.651 1.00 80.38 178 ARG A C 1
ATOM 1381 O O . ARG A 1 178 ? 2.245 15.375 18.687 1.00 80.38 178 ARG A O 1
ATOM 1388 N N . TYR A 1 179 ? 2.122 15.027 16.470 1.00 76.31 17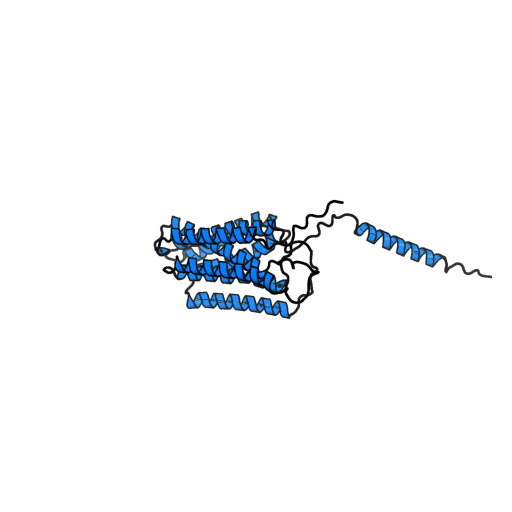9 TYR A N 1
ATOM 1389 C CA . TYR A 1 179 ? 0.863 15.757 16.277 1.00 76.31 179 TYR A CA 1
ATOM 1390 C C . TYR A 1 179 ? -0.371 14.858 16.263 1.00 76.31 179 TYR A C 1
ATOM 1392 O O . TYR A 1 179 ? -1.447 15.327 16.619 1.00 76.31 179 TYR A O 1
ATOM 1400 N N . LEU A 1 180 ? -0.228 13.589 15.873 1.00 68.69 180 LEU A N 1
ATOM 1401 C CA . LEU A 1 180 ? -1.342 12.637 15.817 1.00 68.69 180 LEU A CA 1
ATOM 1402 C C . LEU A 1 180 ? -1.312 11.621 16.963 1.00 68.69 180 LEU A C 1
ATOM 1404 O O . LEU A 1 180 ? -2.189 10.769 17.036 1.00 68.69 180 LEU A O 1
ATOM 1408 N N . GLY A 1 181 ? -0.330 11.715 17.869 1.00 66.62 181 GLY A N 1
ATOM 1409 C CA . GLY A 1 181 ? -0.267 10.874 19.064 1.00 66.62 181 GLY A CA 1
ATOM 1410 C C . GLY A 1 181 ? -0.183 9.383 18.743 1.00 66.62 181 GLY A C 1
ATOM 1411 O O . GLY A 1 181 ? -0.728 8.569 19.487 1.00 66.62 181 GLY A O 1
ATOM 1412 N N . LEU A 1 182 ? 0.463 9.024 17.624 1.00 72.00 182 LEU A N 1
ATOM 1413 C CA . LEU A 1 182 ? 0.615 7.629 17.221 1.00 72.00 182 LEU A CA 1
ATOM 1414 C C . LEU A 1 182 ? 1.278 6.823 18.340 1.00 72.00 182 LEU A C 1
ATOM 1416 O O . LEU A 1 182 ? 2.304 7.215 18.900 1.00 72.00 182 LEU A O 1
ATOM 1420 N N . THR A 1 183 ? 0.695 5.668 18.646 1.00 75.19 183 THR A N 1
ATOM 1421 C CA . THR A 1 183 ? 1.298 4.718 19.577 1.00 75.19 183 THR A CA 1
ATOM 1422 C C . THR A 1 183 ? 2.592 4.159 18.987 1.00 75.19 183 THR A C 1
ATOM 1424 O O . THR A 1 183 ? 2.750 4.049 17.769 1.00 75.19 183 THR A O 1
ATOM 1427 N N . ALA A 1 184 ? 3.511 3.725 19.853 1.00 75.62 184 ALA A N 1
ATOM 1428 C CA . ALA A 1 184 ? 4.733 3.053 19.412 1.00 75.62 184 ALA A CA 1
ATOM 1429 C C . ALA A 1 184 ? 4.435 1.828 18.523 1.00 75.62 184 ALA A C 1
ATOM 1431 O O . ALA A 1 184 ? 5.165 1.574 17.566 1.00 75.62 184 ALA A O 1
ATOM 1432 N N . SER A 1 185 ? 3.341 1.100 18.790 1.00 72.69 185 SER A N 1
ATOM 1433 C CA . SER A 1 185 ? 2.911 -0.029 17.956 1.00 72.69 185 SER A CA 1
ATOM 1434 C C . SER A 1 185 ? 2.482 0.411 16.556 1.00 72.69 185 SER A C 1
ATOM 1436 O O . SER A 1 185 ? 2.879 -0.219 15.575 1.00 72.69 185 SER A O 1
ATOM 1438 N N . ALA A 1 186 ? 1.767 1.533 16.430 1.00 76.12 186 ALA A N 1
ATOM 1439 C CA . ALA A 1 186 ? 1.391 2.094 15.138 1.00 76.12 186 ALA A CA 1
ATOM 1440 C C . ALA A 1 186 ? 2.618 2.564 14.338 1.00 76.12 186 ALA A C 1
ATOM 1442 O O . ALA A 1 186 ? 2.716 2.253 13.151 1.00 76.12 186 ALA A O 1
ATOM 1443 N N . SER A 1 187 ? 3.591 3.229 14.973 1.00 79.56 187 SER A N 1
ATOM 1444 C CA . SER A 1 187 ? 4.862 3.604 14.326 1.00 79.56 187 SER A CA 1
ATOM 1445 C C . SER A 1 187 ? 5.640 2.389 13.821 1.00 79.56 187 SER A C 1
ATOM 1447 O O . SER A 1 187 ? 6.143 2.388 12.695 1.00 79.56 187 SER A O 1
ATOM 1449 N N . VAL A 1 188 ? 5.720 1.324 14.621 1.00 81.88 188 VAL A N 1
ATOM 1450 C CA . VAL A 1 188 ? 6.404 0.092 14.211 1.00 81.88 188 VAL A CA 1
ATOM 1451 C C . VAL A 1 188 ? 5.658 -0.592 13.070 1.00 81.88 188 VAL A C 1
ATOM 1453 O O . VAL A 1 188 ? 6.291 -0.969 12.085 1.00 81.88 188 VAL A O 1
ATOM 1456 N N . LEU A 1 189 ? 4.326 -0.675 13.135 1.00 82.50 189 LEU A N 1
ATOM 1457 C CA . LEU A 1 189 ? 3.497 -1.201 12.050 1.00 82.50 189 LEU A CA 1
ATOM 1458 C C . LEU A 1 189 ? 3.744 -0.441 10.736 1.00 82.50 189 LEU A C 1
ATOM 1460 O O . LEU A 1 189 ? 3.977 -1.068 9.702 1.00 82.50 189 LEU A O 1
ATOM 1464 N N . LEU A 1 190 ? 3.755 0.895 10.789 1.00 84.06 190 LEU A N 1
ATOM 1465 C CA . LEU A 1 190 ? 4.020 1.780 9.652 1.00 84.06 190 LEU A CA 1
ATOM 1466 C C . LEU A 1 190 ? 5.360 1.460 8.980 1.00 84.06 190 LEU A C 1
ATOM 1468 O O . LEU A 1 190 ? 5.417 1.171 7.780 1.00 84.06 190 LEU A O 1
ATOM 1472 N N . VAL A 1 191 ? 6.438 1.471 9.766 1.00 84.25 191 VAL A N 1
ATOM 1473 C CA . VAL A 1 191 ? 7.798 1.200 9.283 1.00 84.25 191 VAL A CA 1
ATOM 1474 C C . VAL A 1 191 ? 7.903 -0.224 8.741 1.00 84.25 191 VAL A C 1
ATOM 1476 O O . VAL A 1 191 ? 8.472 -0.447 7.669 1.00 84.25 191 VAL A O 1
ATOM 1479 N N . CYS A 1 192 ? 7.304 -1.193 9.433 1.00 84.50 192 CYS A N 1
ATOM 1480 C CA . CYS A 1 192 ? 7.261 -2.575 8.989 1.00 84.50 192 CYS A CA 1
ATOM 1481 C C . CYS A 1 192 ? 6.594 -2.710 7.621 1.00 84.50 192 CYS A C 1
ATOM 1483 O O . CYS A 1 192 ? 7.161 -3.387 6.764 1.00 84.50 192 CYS A O 1
ATOM 1485 N N . ILE A 1 193 ? 5.439 -2.082 7.389 1.00 84.75 193 ILE A N 1
ATOM 1486 C CA . ILE A 1 193 ? 4.730 -2.130 6.102 1.00 84.75 193 ILE A CA 1
ATOM 1487 C C . ILE A 1 193 ? 5.581 -1.509 4.989 1.00 84.75 193 ILE A C 1
ATOM 1489 O O . ILE A 1 193 ? 5.777 -2.146 3.953 1.00 84.75 193 ILE A O 1
ATOM 1493 N N . ALA A 1 194 ? 6.165 -0.328 5.215 1.00 84.44 194 ALA A N 1
ATOM 1494 C CA . ALA A 1 194 ? 6.988 0.349 4.210 1.00 84.44 194 ALA A CA 1
ATOM 1495 C C . ALA A 1 194 ? 8.226 -0.472 3.803 1.00 84.44 194 ALA A C 1
ATOM 1497 O O . ALA A 1 194 ? 8.492 -0.651 2.612 1.00 84.44 194 ALA A O 1
ATOM 1498 N N . ILE A 1 195 ? 8.945 -1.046 4.777 1.00 84.19 195 ILE A N 1
ATOM 1499 C CA . ILE A 1 195 ? 10.094 -1.926 4.508 1.00 84.19 195 ILE A CA 1
ATOM 1500 C C . ILE A 1 195 ? 9.645 -3.196 3.774 1.00 84.19 195 ILE A C 1
ATOM 1502 O O . ILE A 1 195 ? 10.321 -3.646 2.849 1.00 84.19 195 ILE A O 1
ATOM 1506 N N . SER A 1 196 ? 8.499 -3.771 4.159 1.00 86.19 196 SER A N 1
ATOM 1507 C CA . SER A 1 196 ? 7.948 -4.968 3.502 1.00 86.19 196 SER A CA 1
ATOM 1508 C C . SER A 1 196 ? 7.644 -4.705 2.041 1.00 86.19 196 SER A C 1
ATOM 1510 O O . SER A 1 196 ? 8.025 -5.504 1.193 1.00 86.19 196 SER A O 1
ATOM 1512 N N . TRP A 1 197 ? 6.980 -3.584 1.749 1.00 87.12 197 TRP A N 1
ATOM 1513 C CA . TRP A 1 197 ? 6.659 -3.198 0.383 1.00 87.12 197 TRP A CA 1
ATOM 1514 C C . TRP A 1 197 ? 7.918 -3.092 -0.470 1.00 87.12 197 TRP A C 1
ATOM 1516 O O . TRP A 1 197 ? 8.000 -3.707 -1.531 1.00 87.12 197 TRP A O 1
ATOM 1526 N N . LEU A 1 198 ? 8.923 -2.361 0.023 1.00 83.44 198 LEU A N 1
ATOM 1527 C CA . LEU A 1 198 ? 10.187 -2.178 -0.680 1.00 83.44 198 LEU A CA 1
ATOM 1528 C C . LEU A 1 198 ? 10.882 -3.522 -0.942 1.00 83.44 198 LEU A C 1
ATOM 1530 O O . LEU A 1 198 ? 11.303 -3.785 -2.067 1.00 83.44 198 LEU A O 1
ATOM 1534 N N . ALA A 1 199 ? 10.956 -4.390 0.070 1.00 84.12 199 ALA A N 1
ATOM 1535 C CA . ALA A 1 199 ? 11.549 -5.715 -0.066 1.00 84.12 199 ALA A CA 1
ATOM 1536 C C . ALA A 1 199 ? 10.795 -6.575 -1.093 1.00 84.12 199 ALA A C 1
ATOM 1538 O O . ALA A 1 199 ? 11.416 -7.135 -1.995 1.00 84.12 199 ALA A O 1
ATOM 1539 N N . MET A 1 200 ? 9.462 -6.646 -1.004 1.00 84.94 200 MET A N 1
ATOM 1540 C CA . MET A 1 200 ? 8.631 -7.415 -1.937 1.00 84.94 200 MET A CA 1
ATOM 1541 C C . MET A 1 200 ? 8.762 -6.903 -3.375 1.00 84.94 200 MET A C 1
ATOM 1543 O O . MET A 1 200 ? 8.888 -7.707 -4.298 1.00 84.94 200 MET A O 1
ATOM 1547 N N . LEU A 1 201 ? 8.800 -5.583 -3.566 1.00 79.00 201 LEU A N 1
ATOM 1548 C CA . LEU A 1 201 ? 8.988 -4.951 -4.871 1.00 79.00 201 LEU A CA 1
ATOM 1549 C C . LEU A 1 201 ? 10.342 -5.346 -5.487 1.00 79.00 201 LEU A C 1
ATOM 1551 O O . LEU A 1 201 ? 10.383 -5.762 -6.644 1.00 79.00 201 LEU A O 1
ATOM 1555 N N . ILE A 1 202 ? 11.428 -5.311 -4.705 1.00 79.00 202 ILE A N 1
ATOM 1556 C CA . ILE A 1 202 ? 12.770 -5.736 -5.144 1.00 79.00 202 ILE A CA 1
ATOM 1557 C C . ILE A 1 202 ? 12.798 -7.231 -5.501 1.00 79.00 202 ILE A C 1
ATOM 1559 O O . ILE A 1 202 ? 13.352 -7.611 -6.534 1.00 79.00 202 ILE A O 1
ATOM 1563 N N . ILE A 1 203 ? 12.205 -8.084 -4.661 1.00 79.12 203 ILE A N 1
ATOM 1564 C CA . ILE A 1 203 ? 12.212 -9.544 -4.841 1.00 79.12 203 ILE A CA 1
ATOM 1565 C C . ILE A 1 203 ? 11.434 -9.944 -6.094 1.00 79.12 203 ILE A C 1
ATOM 1567 O O . ILE A 1 203 ? 11.933 -10.729 -6.902 1.00 79.12 203 ILE A O 1
ATOM 1571 N N . ILE A 1 204 ? 10.219 -9.413 -6.263 1.00 74.75 204 ILE A N 1
ATOM 1572 C CA . ILE A 1 204 ? 9.294 -9.880 -7.299 1.00 74.75 204 ILE A CA 1
ATOM 1573 C C . ILE A 1 204 ? 9.634 -9.334 -8.689 1.00 74.75 204 ILE A C 1
ATOM 1575 O O . ILE A 1 204 ? 9.416 -10.011 -9.694 1.00 74.75 204 ILE A O 1
ATOM 1579 N N . LEU A 1 205 ? 10.170 -8.111 -8.752 1.00 69.44 205 LEU A N 1
ATOM 1580 C CA . LEU A 1 205 ? 10.611 -7.495 -10.003 1.00 69.44 205 LEU A CA 1
ATOM 1581 C C . LEU A 1 205 ? 12.057 -7.879 -10.349 1.00 69.44 205 LEU A C 1
ATOM 1583 O O . LEU A 1 205 ? 12.516 -7.590 -11.458 1.00 69.44 205 LEU A O 1
ATOM 1587 N N . GLY A 1 206 ? 12.759 -8.528 -9.415 1.00 69.00 206 GLY A N 1
ATOM 1588 C CA . GLY A 1 206 ? 14.057 -9.151 -9.626 1.00 69.00 206 GLY A CA 1
ATOM 1589 C C . GLY A 1 206 ? 13.992 -10.628 -10.004 1.00 69.00 206 GLY A C 1
ATOM 1590 O O . GLY A 1 206 ? 12.935 -11.207 -10.244 1.00 69.00 206 GLY A O 1
ATOM 1591 N N . ARG A 1 207 ? 15.170 -11.258 -10.080 1.00 69.69 207 ARG A N 1
ATOM 1592 C CA . ARG A 1 207 ? 15.309 -12.676 -10.462 1.00 69.69 207 ARG A CA 1
ATOM 1593 C C . ARG A 1 207 ? 14.956 -13.650 -9.329 1.00 69.69 207 ARG A C 1
ATOM 1595 O O . ARG A 1 207 ? 14.875 -14.851 -9.551 1.00 69.69 207 ARG A O 1
ATOM 1602 N N . TRP A 1 208 ? 14.709 -13.134 -8.128 1.00 76.31 208 TRP A N 1
ATOM 1603 C CA . TRP A 1 208 ? 14.545 -13.909 -6.898 1.00 76.31 208 TRP A CA 1
ATOM 1604 C C . TRP A 1 208 ? 13.085 -14.139 -6.503 1.00 76.31 208 TRP A C 1
ATOM 1606 O O . TRP A 1 208 ? 12.806 -14.411 -5.341 1.00 76.31 208 TRP A O 1
ATOM 1616 N N . TRP A 1 209 ? 12.146 -14.035 -7.443 1.00 74.50 209 TRP A N 1
ATOM 1617 C CA . TRP A 1 209 ? 10.709 -14.070 -7.159 1.00 74.50 209 TRP A CA 1
ATOM 1618 C C . TRP A 1 209 ? 10.266 -15.305 -6.356 1.00 74.50 209 TRP A C 1
ATOM 1620 O O . TRP A 1 209 ? 9.383 -15.186 -5.517 1.00 74.50 209 TRP A O 1
ATOM 1630 N N . ALA A 1 210 ? 10.915 -16.462 -6.533 1.00 77.56 210 ALA A N 1
ATOM 1631 C CA . ALA A 1 210 ? 10.627 -17.671 -5.760 1.00 77.56 210 ALA A CA 1
ATOM 1632 C C . ALA A 1 210 ? 10.850 -17.490 -4.243 1.00 77.56 210 ALA A C 1
ATOM 1634 O O . ALA A 1 210 ? 10.165 -18.125 -3.442 1.00 77.56 210 ALA A O 1
ATOM 1635 N N . LEU A 1 211 ? 11.740 -16.576 -3.829 1.00 82.75 211 LEU A N 1
AT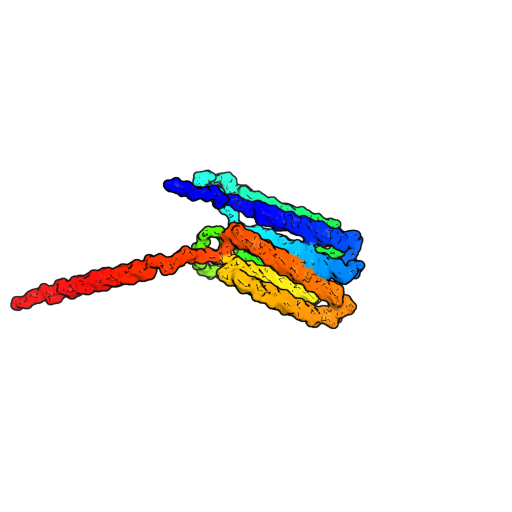OM 1636 C CA . LEU A 1 211 ? 11.958 -16.248 -2.416 1.00 82.75 211 LEU A CA 1
ATOM 1637 C C . LEU A 1 211 ? 10.740 -15.579 -1.769 1.00 82.75 211 LEU A C 1
ATOM 1639 O O . LEU A 1 211 ? 10.657 -15.544 -0.542 1.00 82.75 211 LEU A O 1
ATOM 1643 N N . ILE A 1 212 ? 9.777 -15.077 -2.551 1.00 80.00 212 ILE A N 1
ATOM 1644 C CA . ILE A 1 212 ? 8.587 -14.421 -2.006 1.00 80.00 212 ILE A CA 1
ATOM 1645 C C . ILE A 1 212 ? 7.757 -15.369 -1.132 1.00 80.00 212 ILE A C 1
ATOM 1647 O O . ILE A 1 212 ? 7.242 -14.951 -0.096 1.00 80.00 212 ILE A O 1
ATOM 1651 N N . PHE A 1 213 ? 7.712 -16.657 -1.490 1.00 79.31 213 PHE A N 1
ATOM 1652 C CA . PHE A 1 213 ? 6.985 -17.681 -0.739 1.00 79.31 213 PHE A CA 1
ATOM 1653 C C . PHE A 1 213 ? 7.618 -17.988 0.620 1.00 79.31 213 PHE A C 1
ATOM 1655 O O . PHE A 1 213 ? 6.917 -18.436 1.518 1.00 79.31 213 PHE A O 1
ATOM 1662 N N . ALA A 1 214 ? 8.914 -17.717 0.797 1.00 79.94 214 ALA A N 1
ATOM 1663 C CA . ALA A 1 214 ? 9.586 -17.845 2.088 1.00 79.94 214 ALA A CA 1
ATOM 1664 C C . ALA A 1 214 ? 9.537 -16.531 2.88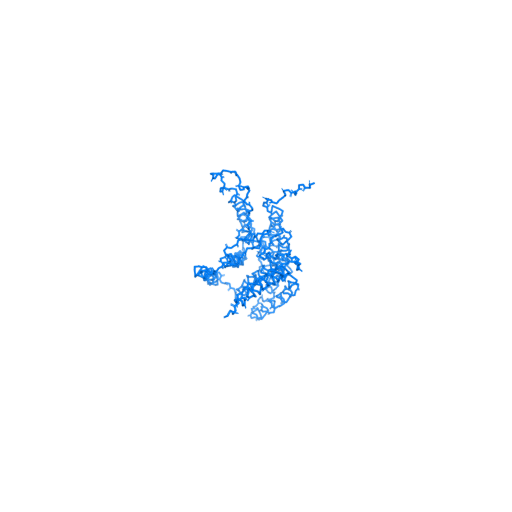6 1.00 79.94 214 ALA A C 1
ATOM 1666 O O . ALA A 1 214 ? 9.253 -16.526 4.083 1.00 79.94 214 ALA A O 1
ATOM 1667 N N . ILE A 1 215 ? 9.778 -15.401 2.216 1.00 79.62 215 ILE A N 1
ATOM 1668 C CA . ILE A 1 215 ? 9.943 -14.091 2.858 1.00 79.62 215 ILE A CA 1
ATOM 1669 C C . ILE A 1 215 ? 8.615 -13.531 3.370 1.00 79.62 215 ILE A C 1
ATOM 1671 O O . ILE A 1 215 ? 8.603 -12.908 4.430 1.00 79.62 215 ILE A O 1
ATOM 1675 N N . ILE A 1 216 ? 7.498 -13.759 2.669 1.00 81.06 216 ILE A N 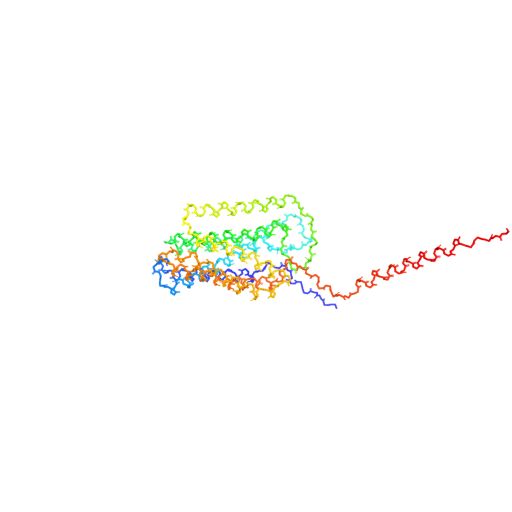1
ATOM 1676 C CA . ILE A 1 216 ? 6.193 -13.257 3.117 1.00 81.06 216 ILE A CA 1
ATOM 1677 C C . ILE A 1 216 ? 5.735 -13.948 4.410 1.00 81.06 216 ILE A C 1
ATOM 1679 O O . ILE A 1 216 ? 5.497 -13.227 5.380 1.00 81.06 216 ILE A O 1
ATOM 1683 N N . PRO A 1 217 ? 5.660 -15.292 4.505 1.00 80.12 217 PRO A N 1
ATOM 1684 C CA . PRO A 1 217 ? 5.244 -15.947 5.746 1.00 80.12 217 PRO A CA 1
ATOM 1685 C C . PRO A 1 217 ? 6.191 -15.649 6.910 1.00 80.12 217 PRO A C 1
ATOM 1687 O O . PRO A 1 217 ? 5.739 -15.298 7.998 1.00 80.12 217 PRO A O 1
ATOM 1690 N N . MET A 1 218 ? 7.508 -15.704 6.675 1.00 81.44 218 MET A N 1
ATOM 1691 C CA . MET A 1 218 ? 8.503 -15.401 7.707 1.00 81.44 218 MET A CA 1
ATOM 1692 C C . MET A 1 218 ? 8.397 -13.945 8.172 1.00 81.44 218 MET A C 1
ATOM 1694 O O . MET A 1 218 ? 8.426 -13.654 9.368 1.00 81.44 218 MET A O 1
ATOM 1698 N N . GLY A 1 219 ? 8.214 -13.025 7.226 1.00 79.25 219 GLY A N 1
ATOM 1699 C CA . GLY A 1 219 ? 8.035 -11.611 7.497 1.00 79.25 219 GLY A CA 1
ATOM 1700 C C . GLY A 1 219 ? 6.738 -11.292 8.238 1.00 79.25 219 GLY A C 1
ATOM 1701 O O . GLY A 1 219 ? 6.735 -10.384 9.069 1.00 79.25 219 GLY A O 1
ATOM 1702 N N . PHE A 1 220 ? 5.659 -12.018 7.957 1.00 80.38 220 PHE A N 1
ATOM 1703 C CA . PHE A 1 220 ? 4.387 -11.898 8.660 1.00 80.38 220 PHE A CA 1
ATOM 1704 C C . PHE A 1 220 ? 4.520 -12.351 10.119 1.00 80.38 220 PHE A C 1
ATOM 1706 O O . PHE A 1 220 ? 4.242 -11.565 11.024 1.00 80.38 220 PHE A O 1
ATOM 1713 N N . VAL A 1 221 ? 5.044 -13.562 10.350 1.00 82.69 221 VAL A N 1
ATOM 1714 C CA . VAL A 1 221 ? 5.237 -14.125 11.700 1.00 82.69 221 VAL A CA 1
ATOM 1715 C C . VAL A 1 221 ? 6.153 -13.239 12.542 1.00 82.69 221 VAL A C 1
ATOM 1717 O O . VAL A 1 221 ? 5.807 -12.890 13.669 1.00 82.69 221 VAL A O 1
ATOM 1720 N N . PHE A 1 222 ? 7.291 -12.810 11.987 1.00 79.75 222 PHE A N 1
ATOM 1721 C CA . PHE A 1 222 ? 8.234 -11.947 12.699 1.00 79.75 222 PHE A CA 1
ATOM 1722 C C . PHE A 1 222 ? 7.603 -10.611 13.116 1.00 79.75 222 PHE A C 1
ATOM 1724 O O . PHE A 1 222 ? 7.844 -10.126 14.217 1.00 79.75 222 PHE A O 1
ATOM 1731 N N . ARG A 1 223 ? 6.765 -10.010 12.264 1.00 80.25 223 ARG A N 1
ATOM 1732 C CA . ARG A 1 223 ? 6.135 -8.716 12.562 1.00 80.25 223 ARG A CA 1
ATOM 1733 C C . ARG A 1 223 ? 4.996 -8.832 13.564 1.00 80.25 223 ARG A C 1
ATOM 1735 O O . ARG A 1 223 ? 4.884 -7.956 14.413 1.00 80.25 223 ARG A O 1
ATOM 1742 N N . ILE A 1 224 ? 4.210 -9.909 13.514 1.00 79.62 224 ILE A N 1
ATOM 1743 C CA . ILE A 1 224 ? 3.232 -10.206 14.570 1.00 79.62 224 ILE A CA 1
ATOM 1744 C C . ILE A 1 224 ? 3.947 -10.381 15.906 1.00 79.62 224 ILE A C 1
ATOM 1746 O O . ILE A 1 224 ? 3.532 -9.791 16.898 1.00 79.62 224 ILE A O 1
ATOM 1750 N N . PHE A 1 225 ? 5.057 -11.121 15.922 1.00 80.81 225 PHE A N 1
ATOM 1751 C CA . PHE A 1 225 ? 5.863 -11.287 17.124 1.00 80.81 225 PHE A CA 1
ATOM 1752 C C . PHE A 1 225 ? 6.355 -9.935 17.668 1.00 80.81 225 PHE A C 1
ATOM 1754 O O . PHE A 1 225 ? 6.119 -9.621 18.833 1.00 80.81 225 PHE A O 1
ATOM 1761 N N . VAL A 1 226 ? 6.950 -9.085 16.824 1.00 79.06 226 VAL A N 1
ATOM 1762 C CA . VAL A 1 226 ? 7.414 -7.746 17.230 1.00 79.06 226 VAL A CA 1
ATOM 1763 C C . VAL A 1 226 ? 6.269 -6.865 17.747 1.00 79.06 226 VAL A C 1
ATOM 1765 O O . VAL A 1 226 ? 6.431 -6.223 18.782 1.00 79.06 226 VAL A O 1
ATOM 1768 N N . LEU A 1 227 ? 5.114 -6.846 17.075 1.00 77.06 227 LEU A N 1
ATOM 1769 C CA . LEU A 1 227 ? 3.943 -6.079 17.519 1.00 77.06 227 LEU A CA 1
ATOM 1770 C C . LEU A 1 227 ? 3.421 -6.580 18.865 1.00 77.06 227 LEU A C 1
ATOM 1772 O O . LEU A 1 227 ? 3.218 -5.775 19.771 1.00 77.06 227 LEU A O 1
ATOM 1776 N N . SER A 1 228 ? 3.319 -7.901 19.037 1.00 74.56 228 SER A N 1
ATOM 1777 C CA . SER A 1 228 ? 2.863 -8.508 20.290 1.00 74.56 228 SER A CA 1
ATOM 1778 C C . SER A 1 228 ? 3.744 -8.113 21.481 1.00 74.56 228 SER A C 1
ATOM 1780 O O . SER A 1 228 ? 3.224 -7.780 22.542 1.00 74.56 228 SER A O 1
ATOM 1782 N N . LEU A 1 229 ? 5.069 -8.031 21.298 1.00 78.50 229 LEU A N 1
ATOM 1783 C CA . LEU A 1 229 ? 5.993 -7.598 22.353 1.00 78.50 229 LEU A CA 1
ATOM 1784 C C . LEU A 1 229 ? 5.785 -6.137 22.774 1.00 78.50 229 LEU A C 1
ATOM 1786 O O . LEU A 1 229 ? 6.023 -5.790 23.931 1.00 78.50 229 LEU A O 1
ATOM 1790 N N . ILE A 1 230 ? 5.359 -5.279 21.848 1.00 72.25 230 ILE A N 1
ATOM 1791 C CA . ILE A 1 230 ? 5.129 -3.852 22.103 1.00 72.25 230 ILE A CA 1
ATOM 1792 C C . ILE A 1 230 ? 3.755 -3.635 22.750 1.00 72.25 230 ILE A C 1
ATOM 1794 O O . ILE A 1 230 ? 3.630 -2.835 23.680 1.00 72.25 230 ILE A O 1
ATOM 1798 N N . GLU A 1 231 ? 2.729 -4.350 22.282 1.00 65.81 231 GLU A N 1
ATOM 1799 C CA . GLU A 1 231 ? 1.339 -4.182 22.721 1.00 65.81 231 GLU A CA 1
ATOM 1800 C C . GLU A 1 231 ? 1.015 -4.844 24.062 1.00 65.81 231 GLU A C 1
ATOM 1802 O O . GLU A 1 231 ? 0.109 -4.368 24.741 1.00 65.81 231 GLU A O 1
ATOM 1807 N N . LEU A 1 232 ? 1.806 -5.816 24.536 1.00 62.50 232 LEU A N 1
ATOM 1808 C CA . LEU A 1 232 ? 1.685 -6.399 25.890 1.00 62.50 232 LEU A CA 1
ATOM 1809 C C . LEU A 1 232 ? 1.716 -5.363 27.035 1.00 62.50 232 LEU A C 1
ATOM 1811 O O . LEU A 1 232 ? 1.418 -5.690 28.182 1.00 62.50 232 LEU A O 1
ATOM 1815 N N . ARG A 1 233 ? 2.078 -4.109 26.746 1.00 61.50 233 ARG A N 1
ATOM 1816 C CA . ARG A 1 233 ? 2.162 -3.010 27.713 1.00 61.50 233 ARG A CA 1
ATOM 1817 C C . ARG A 1 233 ? 0.898 -2.137 27.798 1.00 61.50 233 ARG A C 1
ATOM 1819 O O . ARG A 1 233 ? 0.879 -1.224 28.623 1.00 61.50 233 ARG A O 1
ATOM 1826 N N . SER A 1 234 ? -0.126 -2.361 26.964 1.00 62.59 234 SER A N 1
ATOM 1827 C CA . SER A 1 234 ? -1.340 -1.526 26.901 1.00 62.59 234 SER A CA 1
ATOM 1828 C C . SER A 1 234 ? -2.593 -2.233 27.451 1.00 62.59 234 SER A C 1
ATOM 1830 O O . SER A 1 234 ? -2.666 -3.458 27.506 1.00 62.59 234 SER A O 1
ATOM 1832 N N . ARG A 1 235 ? -3.579 -1.441 27.901 1.00 56.88 235 ARG A N 1
ATOM 1833 C CA . ARG A 1 235 ? -4.817 -1.919 28.553 1.00 56.88 235 ARG A CA 1
ATOM 1834 C C . ARG A 1 235 ? -5.863 -2.468 27.563 1.00 56.88 235 ARG A C 1
ATOM 1836 O O . ARG A 1 235 ? -6.705 -3.244 27.988 1.00 56.88 235 ARG A O 1
ATOM 1843 N N . ASP A 1 236 ? -5.740 -2.114 26.277 1.00 67.06 236 ASP A N 1
ATOM 1844 C CA . ASP A 1 236 ? -6.579 -2.559 25.142 1.00 67.06 236 ASP A CA 1
ATOM 1845 C C . ASP A 1 236 ? -5.736 -3.329 24.102 1.00 67.06 236 ASP A C 1
ATOM 1847 O O . ASP A 1 236 ? -5.854 -3.134 22.888 1.00 67.06 236 ASP A O 1
ATOM 1851 N N . SER A 1 237 ? -4.798 -4.146 24.575 1.00 70.88 237 SER A N 1
ATOM 1852 C CA . SER A 1 237 ? -3.775 -4.778 23.737 1.00 70.88 237 SER A CA 1
ATOM 1853 C C . SER A 1 237 ? -4.349 -5.770 22.724 1.00 70.88 237 SER A C 1
ATOM 1855 O O . SER A 1 237 ? -3.902 -5.797 21.583 1.00 70.88 237 SER A O 1
ATOM 1857 N N . GLU A 1 238 ? -5.382 -6.526 23.090 1.00 77.75 238 GLU A N 1
ATOM 1858 C CA . GLU A 1 238 ? -5.953 -7.589 22.253 1.00 77.75 238 GLU A CA 1
ATOM 1859 C C . GLU A 1 238 ? -6.653 -7.053 20.994 1.00 77.75 238 GLU A C 1
ATOM 1861 O O . GLU A 1 238 ? -6.321 -7.449 19.876 1.00 77.75 238 GLU A O 1
ATOM 1866 N N . ALA A 1 239 ? -7.527 -6.059 21.158 1.00 76.19 239 ALA A N 1
ATOM 1867 C CA . ALA A 1 239 ? -8.178 -5.320 20.076 1.00 76.19 239 ALA A CA 1
ATOM 1868 C C . ALA A 1 239 ? -7.158 -4.693 19.098 1.00 76.19 239 ALA A C 1
ATOM 1870 O O . ALA A 1 239 ? -7.259 -4.803 17.870 1.00 76.19 239 ALA A O 1
ATOM 1871 N N . GLN A 1 240 ? -6.111 -4.065 19.641 1.00 77.56 240 GLN A N 1
ATOM 1872 C CA . GLN A 1 240 ? -5.061 -3.441 18.835 1.00 77.56 240 GLN A CA 1
ATOM 1873 C C . GLN A 1 240 ? -4.240 -4.475 18.056 1.00 77.56 240 GLN A C 1
ATOM 1875 O O . GLN A 1 240 ? -4.023 -4.278 16.858 1.00 77.56 240 GLN A O 1
ATOM 1880 N N . ILE A 1 241 ? -3.880 -5.598 18.687 1.00 82.00 241 ILE A N 1
ATOM 1881 C CA . ILE A 1 241 ? -3.170 -6.715 18.048 1.00 82.00 241 ILE A CA 1
ATOM 1882 C C . ILE A 1 241 ? -4.030 -7.347 16.946 1.00 82.00 241 ILE A C 1
ATOM 1884 O O . ILE A 1 241 ? -3.527 -7.606 15.850 1.00 82.00 241 ILE A O 1
ATOM 1888 N N . LEU A 1 242 ? -5.325 -7.575 17.183 1.00 85.44 242 LEU A N 1
ATOM 1889 C CA . LEU A 1 242 ? -6.250 -8.137 16.190 1.00 85.44 242 LEU A CA 1
ATOM 1890 C C . LEU A 1 242 ? -6.376 -7.235 14.962 1.00 85.44 242 LEU A C 1
ATOM 1892 O O . LEU A 1 242 ? -6.265 -7.694 13.824 1.00 85.44 242 LEU A O 1
ATOM 1896 N N . ARG A 1 243 ? -6.523 -5.927 15.173 1.00 85.94 243 ARG A N 1
ATOM 1897 C CA . ARG A 1 243 ? -6.548 -4.962 14.072 1.00 85.94 243 ARG A CA 1
ATOM 1898 C C . ARG A 1 243 ? -5.201 -4.891 13.350 1.00 85.94 243 ARG A C 1
ATOM 1900 O O . ARG A 1 243 ? -5.178 -4.911 12.124 1.00 85.94 243 ARG A O 1
ATOM 1907 N N . ALA A 1 244 ? -4.081 -4.824 14.071 1.00 84.88 244 ALA A N 1
ATOM 1908 C CA . ALA A 1 244 ? -2.745 -4.725 13.477 1.00 84.88 244 ALA A CA 1
ATOM 1909 C C . ALA A 1 244 ? -2.362 -5.990 12.690 1.00 84.88 244 ALA A C 1
ATOM 1911 O O . ALA A 1 244 ? -1.832 -5.895 11.581 1.00 84.88 244 ALA A O 1
ATOM 1912 N N . SER A 1 245 ? -2.681 -7.172 13.219 1.00 86.31 245 SER A N 1
ATOM 1913 C CA . SER A 1 245 ? -2.514 -8.449 12.519 1.00 86.31 245 SER A CA 1
ATOM 1914 C C . SER A 1 245 ? -3.424 -8.542 11.293 1.00 86.31 245 SER A C 1
ATOM 1916 O O . SER A 1 245 ? -2.951 -8.954 10.233 1.00 86.31 245 SER A O 1
ATOM 1918 N N . GLY A 1 246 ? -4.667 -8.056 11.387 1.00 89.25 246 GLY A N 1
ATOM 1919 C CA . GLY A 1 246 ? -5.563 -7.870 10.247 1.00 89.25 246 GLY A CA 1
ATOM 1920 C C . GLY A 1 246 ? -4.943 -6.980 9.167 1.00 89.25 246 GLY A C 1
ATOM 1921 O O . GLY A 1 246 ? -4.863 -7.393 8.011 1.00 89.25 246 GLY A O 1
ATOM 1922 N N . ILE A 1 247 ? -4.421 -5.801 9.536 1.00 90.94 247 ILE A N 1
ATOM 1923 C CA . ILE A 1 247 ? -3.735 -4.876 8.613 1.00 90.94 247 ILE A CA 1
ATOM 1924 C C . ILE A 1 247 ? -2.563 -5.565 7.928 1.00 90.94 247 ILE A C 1
ATOM 1926 O O . ILE A 1 247 ? -2.451 -5.496 6.705 1.00 90.94 247 ILE A O 1
ATOM 1930 N N . LEU A 1 248 ? -1.701 -6.248 8.683 1.00 89.44 248 LEU A N 1
ATOM 1931 C CA . LEU A 1 248 ? -0.582 -6.981 8.100 1.00 89.44 248 LEU A CA 1
ATOM 1932 C C . LEU A 1 248 ? -1.069 -8.057 7.132 1.00 89.44 248 LEU A C 1
ATOM 1934 O O . LEU A 1 248 ? -0.570 -8.126 6.011 1.00 89.44 248 LEU A O 1
ATOM 1938 N N . PHE A 1 249 ? -2.044 -8.869 7.536 1.00 90.38 249 PHE A N 1
ATOM 1939 C CA . PHE A 1 249 ? -2.559 -9.954 6.709 1.00 90.38 249 PHE A CA 1
ATOM 1940 C C . PHE A 1 249 ? -3.132 -9.421 5.396 1.00 90.38 249 PHE A C 1
ATOM 1942 O O . PHE A 1 249 ? -2.712 -9.846 4.319 1.00 90.38 249 PHE A O 1
ATOM 1949 N N . GLY A 1 250 ? -4.039 -8.443 5.481 1.00 91.25 250 GLY A N 1
ATOM 1950 C CA . GLY A 1 250 ? -4.629 -7.797 4.315 1.00 91.25 250 GLY A CA 1
ATOM 1951 C C . GLY A 1 250 ? -3.563 -7.167 3.425 1.00 91.25 250 GLY A C 1
ATOM 1952 O O . GLY A 1 250 ? -3.550 -7.395 2.216 1.00 91.25 250 GLY A O 1
ATOM 1953 N N . PHE A 1 251 ? -2.607 -6.451 4.019 1.00 91.75 251 PHE A N 1
ATOM 1954 C CA . PHE A 1 251 ? -1.515 -5.839 3.277 1.00 91.75 251 PHE A CA 1
ATOM 1955 C C . PHE A 1 251 ? -0.698 -6.873 2.500 1.00 91.75 251 PHE A C 1
ATOM 1957 O O . PHE A 1 251 ? -0.508 -6.698 1.300 1.00 91.75 251 PHE A O 1
ATOM 1964 N N . TYR A 1 252 ? -0.240 -7.958 3.130 1.00 89.31 252 TYR A N 1
ATOM 1965 C CA . TYR A 1 252 ? 0.555 -8.988 2.453 1.00 89.31 252 TYR A CA 1
ATOM 1966 C C . TYR A 1 252 ? -0.228 -9.726 1.372 1.00 89.31 252 TYR A C 1
ATOM 1968 O O . TYR A 1 252 ? 0.296 -9.923 0.275 1.00 89.31 252 TYR A O 1
ATOM 1976 N N . PHE A 1 253 ? -1.471 -10.110 1.666 1.00 90.50 253 PHE A N 1
ATOM 1977 C CA . PHE A 1 253 ? -2.325 -10.835 0.732 1.00 90.50 253 PHE A CA 1
ATOM 1978 C C . PHE A 1 253 ? -2.567 -10.023 -0.546 1.00 90.50 253 PHE A C 1
ATOM 1980 O O . PHE A 1 253 ? -2.256 -10.477 -1.649 1.00 90.50 253 PHE A O 1
ATOM 1987 N N . PHE A 1 254 ? -3.039 -8.781 -0.402 1.00 90.94 254 PHE A N 1
ATOM 1988 C CA . PHE A 1 254 ? -3.296 -7.909 -1.545 1.00 90.94 254 PHE A CA 1
ATOM 1989 C C . PHE A 1 254 ? -2.007 -7.447 -2.226 1.00 90.94 254 PHE A C 1
ATOM 1991 O O . PHE A 1 254 ? -1.962 -7.398 -3.454 1.00 90.94 254 PHE A O 1
ATOM 1998 N N . SER A 1 255 ? -0.934 -7.181 -1.472 1.00 88.50 255 SER A N 1
ATOM 1999 C CA . SER A 1 255 ? 0.370 -6.849 -2.058 1.00 88.50 255 SER A CA 1
ATOM 2000 C C . SER A 1 255 ? 0.869 -7.963 -2.964 1.00 88.50 255 SER A C 1
ATOM 2002 O O . SER A 1 255 ? 1.284 -7.679 -4.082 1.00 88.50 255 SER A O 1
ATOM 2004 N N . LEU A 1 256 ? 0.792 -9.225 -2.529 1.00 87.12 256 LEU A N 1
ATOM 2005 C CA . LEU A 1 256 ? 1.189 -10.367 -3.349 1.00 87.12 256 LEU A CA 1
ATOM 2006 C C . LEU A 1 256 ? 0.356 -10.437 -4.633 1.00 87.12 256 LEU A C 1
ATOM 2008 O O . LEU A 1 256 ? 0.929 -10.553 -5.713 1.00 87.12 256 LEU A O 1
ATOM 2012 N N . ILE A 1 257 ? -0.969 -10.295 -4.542 1.00 88.06 257 ILE A N 1
ATOM 2013 C CA . ILE A 1 257 ? -1.852 -10.289 -5.718 1.00 88.06 257 ILE A CA 1
ATOM 2014 C C . ILE A 1 257 ? -1.476 -9.157 -6.681 1.00 88.06 257 ILE A C 1
ATOM 2016 O O . ILE A 1 257 ? -1.259 -9.403 -7.867 1.00 88.06 257 ILE A O 1
ATOM 2020 N N . PHE A 1 258 ? -1.358 -7.920 -6.196 1.00 86.50 258 PHE A N 1
ATOM 2021 C CA . PHE A 1 258 ? -1.053 -6.764 -7.043 1.00 86.50 258 PHE A CA 1
ATOM 2022 C C . PHE A 1 258 ? 0.346 -6.833 -7.648 1.00 86.50 258 PHE A C 1
ATOM 2024 O O . PHE A 1 258 ? 0.540 -6.455 -8.802 1.00 86.50 258 PHE A O 1
ATOM 2031 N N . LEU A 1 259 ? 1.317 -7.357 -6.907 1.00 82.81 259 LEU A N 1
ATOM 2032 C CA . LEU A 1 259 ? 2.666 -7.582 -7.401 1.00 82.81 259 LEU A CA 1
ATOM 2033 C C . LEU A 1 259 ? 2.722 -8.702 -8.448 1.00 82.81 259 LEU A C 1
ATOM 2035 O O . LEU A 1 259 ? 3.408 -8.545 -9.458 1.00 82.81 259 LEU A O 1
ATOM 2039 N N . LEU A 1 260 ? 1.967 -9.791 -8.272 1.00 82.31 260 LEU A N 1
ATOM 2040 C CA . LEU A 1 260 ? 1.819 -10.835 -9.291 1.00 82.31 260 LEU A CA 1
ATOM 2041 C C . LEU A 1 260 ? 1.149 -10.291 -10.555 1.00 82.31 260 LEU A C 1
ATOM 2043 O O . LEU A 1 260 ? 1.601 -10.588 -11.660 1.00 82.31 260 LEU A O 1
ATOM 2047 N N . LEU A 1 261 ? 0.135 -9.435 -10.410 1.00 82.69 261 LEU A N 1
ATOM 2048 C CA . LEU A 1 261 ? -0.505 -8.758 -11.538 1.00 82.69 261 LEU A CA 1
ATOM 2049 C C . LEU A 1 261 ? 0.475 -7.827 -12.261 1.00 82.69 261 LEU A C 1
ATOM 2051 O O . LEU A 1 261 ? 0.620 -7.926 -13.481 1.00 82.69 261 LEU A O 1
ATOM 2055 N N . MET A 1 262 ? 1.225 -7.000 -11.524 1.00 77.50 262 MET A N 1
ATOM 2056 C CA . MET A 1 262 ? 2.292 -6.167 -12.092 1.00 77.50 262 MET A CA 1
ATOM 2057 C C . MET A 1 262 ? 3.330 -7.021 -12.824 1.00 77.50 262 MET A C 1
ATOM 2059 O O . MET A 1 262 ? 3.752 -6.677 -13.925 1.00 77.50 262 MET A O 1
ATOM 2063 N N . ARG A 1 263 ? 3.692 -8.184 -12.287 1.00 76.12 263 ARG A N 1
ATOM 2064 C CA . ARG A 1 263 ? 4.631 -9.095 -12.943 1.00 76.12 263 ARG A CA 1
ATOM 2065 C C . ARG A 1 263 ? 4.053 -9.762 -14.196 1.00 76.12 263 ARG A C 1
ATOM 2067 O O . ARG A 1 263 ? 4.794 -9.949 -15.165 1.00 76.12 263 ARG A O 1
ATOM 2074 N N . SER A 1 264 ? 2.766 -10.117 -14.179 1.00 75.62 264 SER A N 1
ATOM 2075 C CA . SER A 1 264 ? 2.048 -10.712 -15.316 1.00 75.62 264 SER A CA 1
ATOM 2076 C C . SER A 1 264 ? 1.905 -9.738 -16.487 1.00 75.62 264 SER A C 1
ATOM 2078 O O . SER A 1 264 ? 1.958 -10.157 -17.636 1.00 75.62 264 SER A O 1
ATOM 2080 N N . SER A 1 265 ? 1.867 -8.430 -16.205 1.00 69.69 265 SER A N 1
ATOM 2081 C CA . SER A 1 265 ? 1.874 -7.365 -17.220 1.00 69.69 265 SER A CA 1
ATOM 2082 C C . SER A 1 265 ? 3.224 -7.179 -17.938 1.00 69.69 265 SER A C 1
ATOM 2084 O O . SER A 1 265 ? 3.392 -6.258 -18.733 1.00 69.69 265 SER A O 1
ATOM 2086 N N . GLY A 1 266 ? 4.215 -8.033 -17.653 1.00 65.00 266 GLY A N 1
ATOM 2087 C CA . GLY A 1 266 ? 5.517 -8.039 -18.325 1.00 65.00 266 GLY A CA 1
ATOM 2088 C C . GLY A 1 266 ? 6.535 -7.032 -17.782 1.00 65.00 266 GLY A C 1
ATOM 2089 O O . GLY A 1 266 ? 7.663 -6.997 -18.262 1.00 65.00 266 GLY A O 1
ATOM 2090 N N . HIS A 1 267 ? 6.189 -6.243 -16.763 1.00 68.75 267 HIS A N 1
ATOM 2091 C CA . HIS A 1 267 ? 7.108 -5.290 -16.137 1.00 68.75 267 HIS A CA 1
ATOM 2092 C C . HIS A 1 267 ? 8.224 -6.004 -15.356 1.00 68.75 267 HIS A C 1
ATOM 2094 O O . HIS A 1 267 ? 7.952 -6.834 -14.484 1.00 68.75 267 HIS A O 1
ATOM 2100 N N . ARG A 1 268 ? 9.493 -5.676 -15.645 1.00 62.19 268 ARG A N 1
ATOM 2101 C CA . ARG A 1 268 ? 10.671 -6.226 -14.948 1.00 62.19 268 ARG A CA 1
ATOM 2102 C C . ARG A 1 268 ? 11.660 -5.116 -14.585 1.00 62.19 268 ARG A C 1
ATOM 2104 O O . ARG A 1 268 ? 11.928 -4.237 -15.397 1.00 62.19 268 ARG A O 1
ATOM 2111 N N . TRP A 1 269 ? 12.212 -5.159 -13.367 1.00 56.91 269 TRP A N 1
ATOM 2112 C CA . TRP A 1 269 ? 13.300 -4.254 -12.953 1.00 56.91 269 TRP A CA 1
ATOM 2113 C C . TRP A 1 269 ? 14.629 -4.646 -13.582 1.00 56.91 269 TRP A C 1
ATOM 2115 O O . TRP A 1 269 ? 15.402 -3.795 -14.010 1.00 56.91 269 TRP A O 1
ATOM 2125 N N . PHE A 1 270 ? 14.868 -5.951 -13.653 1.00 52.94 270 PHE A N 1
ATOM 2126 C CA . PHE A 1 270 ? 16.059 -6.530 -14.242 1.00 52.94 270 PHE A CA 1
ATOM 2127 C C . PHE A 1 270 ? 15.605 -7.436 -15.384 1.00 52.94 270 PHE A C 1
ATOM 2129 O O . PHE A 1 270 ? 15.165 -8.568 -15.169 1.00 52.94 270 PHE A O 1
ATOM 2136 N N . GLY A 1 271 ? 15.647 -6.911 -16.608 1.00 43.88 271 GLY A N 1
ATOM 2137 C CA . GLY A 1 271 ? 15.622 -7.750 -17.796 1.00 43.88 271 GLY A CA 1
ATOM 2138 C C . GLY A 1 271 ? 16.894 -8.587 -17.785 1.00 43.88 271 GLY A C 1
ATOM 2139 O O . GLY A 1 271 ? 17.976 -8.068 -18.018 1.00 43.88 271 GLY A O 1
ATOM 2140 N N . GLY A 1 272 ? 16.792 -9.869 -17.452 1.00 39.06 272 GLY A N 1
ATOM 2141 C CA . GLY A 1 272 ? 17.773 -10.811 -17.963 1.00 39.06 272 GLY A CA 1
ATOM 2142 C C . GLY A 1 272 ? 17.509 -10.926 -19.454 1.00 39.06 272 GLY A C 1
ATOM 2143 O O . GLY A 1 272 ? 16.378 -11.222 -19.840 1.00 39.06 272 GLY A O 1
ATOM 2144 N N . HIS A 1 273 ? 18.527 -10.691 -20.276 1.00 40.28 273 HIS A N 1
ATOM 2145 C CA . HIS A 1 273 ? 18.616 -11.453 -21.506 1.00 40.28 273 HIS A CA 1
ATOM 2146 C C . HIS A 1 273 ? 18.490 -12.923 -21.095 1.00 40.28 273 HIS A C 1
ATOM 2148 O O . HIS A 1 273 ? 19.374 -13.454 -20.423 1.00 40.28 273 HIS A O 1
ATOM 2154 N N . ASP A 1 274 ? 17.407 -13.579 -21.499 1.00 42.91 274 ASP A N 1
ATOM 2155 C CA . ASP A 1 274 ? 17.513 -14.976 -21.896 1.00 42.91 274 ASP A CA 1
ATOM 2156 C C . ASP A 1 274 ? 18.361 -14.973 -23.185 1.00 42.91 274 ASP A C 1
ATOM 2158 O O . ASP A 1 274 ? 17.861 -15.197 -24.282 1.00 42.91 274 ASP A O 1
ATOM 2162 N N . GLU A 1 275 ? 19.642 -14.600 -23.081 1.00 35.94 275 GLU A N 1
ATOM 2163 C CA . GLU A 1 275 ? 20.619 -15.075 -24.045 1.00 35.94 275 GLU A CA 1
ATOM 2164 C C . GLU A 1 275 ? 20.752 -16.553 -23.679 1.00 35.94 275 GLU A C 1
ATOM 2166 O O . GLU A 1 275 ? 21.161 -16.865 -22.552 1.00 35.94 275 GLU A O 1
ATOM 2171 N N . PRO A 1 276 ? 20.351 -17.490 -24.555 1.00 35.34 276 PRO A N 1
ATOM 2172 C CA . PRO A 1 276 ? 20.804 -18.853 -24.373 1.00 35.34 276 PRO A CA 1
ATOM 2173 C C . PRO A 1 276 ? 22.329 -18.783 -24.252 1.00 35.34 276 PRO A C 1
ATOM 2175 O O . PRO A 1 276 ? 22.975 -18.035 -24.988 1.00 35.34 276 PRO A O 1
ATOM 2178 N N . LEU A 1 277 ? 22.897 -19.521 -23.296 1.00 39.88 277 LEU A N 1
ATOM 2179 C CA . LEU A 1 277 ? 24.338 -19.761 -23.164 1.00 39.88 277 LEU A CA 1
ATOM 2180 C C . LEU A 1 277 ? 24.841 -20.537 -24.392 1.00 39.88 277 LEU A C 1
ATOM 2182 O O . LEU A 1 277 ? 25.274 -21.681 -24.306 1.00 39.88 277 LEU A O 1
ATOM 2186 N N . THR A 1 278 ? 24.703 -19.951 -25.571 1.00 46.66 278 THR A N 1
ATOM 2187 C CA . THR A 1 278 ? 25.049 -20.541 -26.845 1.00 46.66 278 THR A CA 1
ATOM 2188 C C . THR A 1 278 ? 25.640 -19.444 -27.710 1.00 46.66 278 THR A C 1
ATOM 2190 O O . THR A 1 278 ? 24.942 -18.556 -28.194 1.00 46.66 278 THR A O 1
ATOM 2193 N N . ASN A 1 279 ? 26.938 -19.597 -27.957 1.00 38.34 279 ASN A N 1
ATOM 2194 C CA . ASN A 1 279 ? 27.657 -19.095 -29.123 1.00 38.34 279 ASN A CA 1
ATOM 2195 C C . ASN A 1 279 ? 28.245 -17.674 -29.132 1.00 38.34 279 ASN A C 1
ATOM 2197 O O . ASN A 1 279 ? 28.629 -17.208 -30.203 1.00 38.34 279 ASN A O 1
ATOM 2201 N N . ARG A 1 280 ? 28.403 -16.992 -27.988 1.00 38.12 280 ARG A N 1
ATOM 2202 C CA . ARG A 1 280 ? 29.218 -15.756 -27.947 1.00 38.12 280 ARG A CA 1
ATOM 2203 C C . ARG A 1 280 ? 30.659 -15.985 -27.482 1.00 38.12 280 ARG A C 1
ATOM 2205 O O . ARG A 1 280 ? 31.572 -15.382 -28.042 1.00 38.12 280 ARG A O 1
ATOM 2212 N N . ASP A 1 281 ? 30.873 -16.946 -26.585 1.00 42.53 281 ASP A N 1
ATOM 2213 C CA . ASP A 1 281 ? 32.214 -17.297 -26.091 1.00 42.53 281 ASP A CA 1
ATOM 2214 C C . ASP A 1 281 ? 33.016 -18.161 -27.084 1.00 42.53 281 ASP A C 1
ATOM 2216 O O . ASP A 1 281 ? 34.244 -18.145 -27.078 1.00 42.53 281 ASP A O 1
ATOM 2220 N N . SER A 1 282 ? 32.346 -18.851 -28.012 1.00 42.72 282 SER A N 1
ATOM 2221 C CA . SER A 1 282 ? 33.000 -19.600 -29.098 1.00 42.72 282 SER A CA 1
ATOM 2222 C C . SER A 1 282 ? 33.570 -18.693 -30.194 1.00 42.72 282 SER A C 1
ATOM 2224 O O . SER A 1 282 ? 34.586 -19.029 -30.800 1.00 42.72 282 SER A O 1
ATOM 2226 N N . ASN A 1 283 ? 32.978 -17.516 -30.417 1.00 39.50 283 ASN A N 1
ATOM 2227 C CA . ASN A 1 283 ? 33.481 -16.562 -31.409 1.00 39.50 283 ASN A CA 1
ATOM 2228 C C . ASN A 1 283 ? 34.619 -15.693 -30.860 1.00 39.50 283 ASN A C 1
ATOM 2230 O O . ASN A 1 283 ? 35.520 -15.339 -31.620 1.00 39.50 283 ASN A O 1
ATOM 2234 N N . ALA A 1 284 ? 34.615 -15.397 -29.554 1.00 42.19 284 ALA A N 1
ATOM 2235 C CA . ALA A 1 284 ? 35.723 -14.704 -28.898 1.00 42.19 284 ALA A CA 1
ATOM 2236 C C . ALA A 1 284 ? 37.002 -15.557 -28.928 1.00 42.19 284 ALA A C 1
ATOM 2238 O O . ALA A 1 284 ? 38.064 -15.058 -29.287 1.00 42.19 284 ALA A O 1
ATOM 2239 N N . TRP A 1 285 ? 36.884 -16.868 -28.688 1.00 40.41 285 TRP A N 1
ATOM 2240 C CA . TRP A 1 285 ? 38.049 -17.752 -28.717 1.00 40.41 285 TRP A CA 1
ATOM 2241 C C . TRP A 1 285 ? 38.547 -18.068 -30.139 1.00 40.41 285 TRP A C 1
ATOM 2243 O O . TRP A 1 285 ? 39.745 -18.262 -30.342 1.00 40.41 285 TRP A O 1
ATOM 2253 N N . SER A 1 286 ? 37.661 -18.060 -31.147 1.00 46.69 286 SER A N 1
ATOM 2254 C CA . SER A 1 286 ? 38.065 -18.278 -32.548 1.00 46.69 286 SER A CA 1
ATOM 2255 C C . SER A 1 286 ? 38.833 -17.094 -33.149 1.00 46.69 286 SER A C 1
ATOM 2257 O O . SER A 1 286 ? 39.733 -17.298 -33.963 1.00 46.69 286 SER A O 1
ATOM 2259 N N . ASN A 1 287 ? 38.526 -15.865 -32.718 1.00 46.88 287 ASN A N 1
ATOM 2260 C CA . ASN A 1 287 ? 39.224 -14.674 -33.197 1.00 46.88 287 ASN A CA 1
ATOM 2261 C C . ASN A 1 287 ? 40.607 -14.535 -32.557 1.00 46.88 287 ASN A C 1
ATOM 2263 O O . ASN A 1 287 ? 41.554 -14.201 -33.264 1.00 46.88 287 ASN A O 1
ATOM 2267 N N . ASP A 1 288 ? 40.760 -14.878 -31.277 1.00 49.44 288 ASP A N 1
ATOM 2268 C CA . ASP A 1 288 ? 42.076 -14.865 -30.629 1.00 49.44 288 ASP A CA 1
ATOM 2269 C C . ASP A 1 288 ? 43.002 -15.950 -31.202 1.00 49.44 288 ASP A C 1
ATOM 2271 O O . ASP A 1 288 ? 44.186 -15.700 -31.423 1.00 49.44 288 ASP A O 1
ATOM 2275 N N . ALA A 1 289 ? 42.469 -17.125 -31.560 1.00 49.88 289 ALA A N 1
ATOM 2276 C CA . ALA A 1 289 ? 43.244 -18.159 -32.249 1.00 49.88 289 ALA A CA 1
ATOM 2277 C C . ALA A 1 289 ? 43.675 -17.736 -33.670 1.00 49.88 289 ALA A C 1
ATOM 2279 O O . ALA A 1 289 ? 44.794 -18.032 -34.090 1.00 49.88 289 ALA A O 1
ATOM 2280 N N . ALA A 1 290 ? 42.825 -17.010 -34.403 1.00 50.88 290 ALA A N 1
ATOM 2281 C CA . ALA A 1 290 ? 43.150 -16.482 -35.731 1.00 50.88 290 ALA A CA 1
ATOM 2282 C C . ALA A 1 290 ? 44.148 -15.308 -35.694 1.00 50.88 290 ALA A C 1
ATOM 2284 O O . ALA A 1 290 ? 44.949 -15.165 -36.619 1.00 50.88 290 ALA A O 1
ATOM 2285 N N . VAL A 1 291 ? 44.131 -14.487 -34.640 1.00 54.19 291 VAL A N 1
ATOM 2286 C CA . VAL A 1 291 ? 45.105 -13.400 -34.442 1.00 54.19 291 VAL A CA 1
ATOM 2287 C C . VAL A 1 291 ? 46.470 -13.964 -34.036 1.00 54.19 291 VAL A C 1
ATOM 2289 O O . VAL A 1 291 ? 47.474 -13.594 -34.637 1.00 54.19 291 VAL A O 1
ATOM 2292 N N . VAL A 1 292 ? 46.516 -14.950 -33.133 1.00 54.56 292 VAL A N 1
ATOM 2293 C CA . VAL A 1 292 ? 47.773 -15.620 -32.746 1.00 54.56 292 VAL A CA 1
ATOM 2294 C C . VAL A 1 292 ? 48.384 -16.417 -33.909 1.00 54.56 292 VAL A C 1
ATOM 2296 O O . VAL A 1 292 ? 49.602 -16.425 -34.069 1.00 54.56 292 VAL A O 1
ATOM 2299 N N . ALA A 1 293 ? 47.569 -17.036 -34.772 1.00 53.28 293 ALA A N 1
ATOM 2300 C CA . ALA A 1 293 ? 48.061 -17.723 -35.971 1.00 53.28 293 ALA A CA 1
ATOM 2301 C C . ALA A 1 293 ? 48.597 -16.759 -37.048 1.00 53.28 293 ALA A C 1
ATOM 2303 O O . ALA A 1 293 ? 49.529 -17.107 -37.772 1.00 53.28 293 ALA A O 1
ATOM 2304 N N . ARG A 1 294 ? 48.046 -15.540 -37.146 1.00 52.44 294 ARG A N 1
ATOM 2305 C CA . ARG A 1 294 ? 48.579 -14.488 -38.027 1.00 52.44 294 ARG A CA 1
ATOM 2306 C C . ARG A 1 294 ? 49.898 -13.920 -37.514 1.00 52.44 294 ARG A C 1
ATOM 2308 O O . ARG A 1 294 ? 50.817 -13.762 -38.308 1.00 52.44 294 ARG A O 1
ATOM 2315 N N . ASP A 1 295 ? 50.014 -13.681 -36.213 1.00 51.56 295 ASP A N 1
ATOM 2316 C CA . ASP A 1 295 ? 51.248 -13.150 -35.623 1.00 51.56 295 ASP A CA 1
ATOM 2317 C C . ASP A 1 295 ? 52.387 -14.184 -35.609 1.00 51.56 295 ASP A C 1
ATOM 2319 O O . ASP A 1 295 ? 53.557 -13.814 -35.685 1.00 51.56 295 ASP A O 1
ATOM 2323 N N . ALA A 1 296 ? 52.066 -15.482 -35.576 1.00 52.00 296 ALA A N 1
ATOM 2324 C CA . ALA A 1 296 ? 53.053 -16.546 -35.762 1.00 52.00 296 ALA A CA 1
ATOM 2325 C C . ALA A 1 296 ? 53.571 -16.618 -37.212 1.00 52.00 296 ALA A C 1
ATOM 2327 O O . ALA A 1 296 ? 54.767 -16.791 -37.415 1.00 52.00 296 ALA A O 1
ATOM 2328 N N . ALA A 1 297 ? 52.705 -16.419 -38.212 1.00 50.69 297 ALA A N 1
ATOM 2329 C CA . ALA A 1 297 ? 53.100 -16.443 -39.624 1.00 50.69 297 ALA A CA 1
ATOM 2330 C C . ALA A 1 297 ? 53.939 -15.220 -40.043 1.00 50.69 297 ALA A C 1
ATOM 2332 O O . ALA A 1 297 ? 54.803 -15.341 -40.902 1.00 50.69 297 ALA A O 1
ATOM 2333 N N . VAL A 1 298 ? 53.727 -14.058 -39.415 1.00 51.66 298 VAL A N 1
ATOM 2334 C CA . VAL A 1 298 ? 54.527 -12.842 -39.670 1.00 51.66 298 VAL A CA 1
ATOM 2335 C C . VAL A 1 298 ? 55.932 -12.939 -39.057 1.00 51.66 298 VAL A C 1
ATOM 2337 O O . VAL A 1 298 ? 56.854 -12.283 -39.526 1.00 51.66 298 VAL A O 1
ATOM 2340 N N . ARG A 1 299 ? 56.131 -13.785 -38.037 1.00 47.28 299 ARG A N 1
ATOM 2341 C CA . ARG A 1 299 ? 57.443 -13.986 -37.400 1.00 47.28 299 ARG A CA 1
ATOM 2342 C C . ARG A 1 299 ? 58.366 -14.961 -38.135 1.00 47.28 299 ARG A C 1
ATOM 2344 O O . ARG A 1 299 ? 59.568 -14.886 -37.913 1.00 47.28 299 ARG A O 1
ATOM 2351 N N . ASP A 1 300 ? 57.828 -15.823 -38.997 1.00 47.28 300 ASP A N 1
ATOM 2352 C CA . ASP A 1 300 ? 58.618 -16.773 -39.799 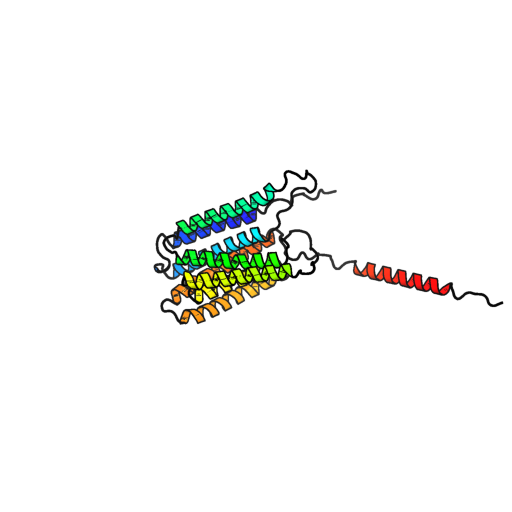1.00 47.28 300 ASP A CA 1
ATOM 2353 C C . ASP A 1 300 ? 59.157 -16.162 -41.112 1.00 47.28 300 ASP A C 1
ATOM 2355 O O . ASP A 1 300 ? 60.051 -16.739 -41.728 1.00 47.28 300 ASP A O 1
ATOM 2359 N N . GLU A 1 301 ? 58.669 -14.991 -41.548 1.00 49.38 301 GLU A N 1
ATOM 2360 C CA . GLU A 1 301 ? 59.179 -14.310 -42.756 1.00 49.38 301 GLU A CA 1
ATOM 2361 C C . GLU A 1 301 ? 60.409 -13.418 -42.499 1.00 49.38 301 GLU A C 1
ATOM 2363 O O . GLU A 1 301 ? 61.150 -13.129 -43.439 1.00 49.38 301 GLU A O 1
ATOM 2368 N N . ASP A 1 302 ? 60.686 -13.034 -41.248 1.00 50.28 302 ASP A N 1
ATOM 2369 C CA . ASP A 1 302 ? 61.800 -12.131 -40.907 1.00 50.28 302 ASP A CA 1
ATOM 2370 C C . ASP A 1 302 ? 63.141 -12.849 -40.628 1.00 50.28 302 ASP A C 1
ATOM 2372 O O . ASP A 1 302 ? 64.170 -12.183 -40.504 1.00 50.28 302 ASP A O 1
ATOM 2376 N N . ASP A 1 303 ? 63.178 -14.189 -40.584 1.00 50.22 303 ASP A N 1
ATOM 2377 C CA . ASP A 1 303 ? 64.400 -14.968 -40.280 1.00 50.22 303 ASP A CA 1
ATOM 2378 C C . ASP A 1 303 ? 65.060 -15.614 -41.520 1.00 50.22 303 ASP A C 1
ATOM 2380 O O . ASP A 1 303 ? 66.001 -16.402 -41.419 1.00 50.22 303 ASP A O 1
ATOM 2384 N N . ALA A 1 304 ? 64.610 -15.253 -42.727 1.00 52.75 304 ALA A N 1
ATOM 2385 C CA . ALA A 1 304 ? 65.171 -15.733 -43.993 1.00 52.75 304 ALA A CA 1
ATOM 2386 C C . ALA A 1 304 ? 65.943 -14.632 -44.746 1.00 52.75 304 ALA A C 1
ATOM 2388 O O . ALA A 1 304 ? 65.660 -14.331 -45.905 1.00 52.75 304 ALA A O 1
ATOM 2389 N N . SER A 1 305 ? 66.957 -14.040 -44.106 1.00 45.16 305 SER A N 1
ATOM 2390 C CA . SER A 1 305 ? 67.999 -13.291 -44.827 1.00 45.16 305 SER A CA 1
ATOM 2391 C C . SER A 1 305 ? 69.162 -14.227 -45.193 1.00 45.16 305 SER A C 1
ATOM 2393 O O . SER A 1 305 ? 69.741 -14.844 -44.299 1.00 45.16 305 SER A O 1
ATOM 2395 N N . PRO A 1 306 ? 69.536 -14.355 -46.481 1.00 45.53 306 PRO A N 1
ATOM 2396 C CA . PRO A 1 306 ? 70.606 -15.245 -46.905 1.00 45.53 306 PRO A CA 1
ATOM 2397 C C . PRO A 1 306 ? 71.964 -14.633 -46.554 1.00 45.53 306 PRO A C 1
ATOM 2399 O O . PRO A 1 306 ? 72.309 -13.542 -47.009 1.00 45.53 306 PRO A O 1
ATOM 2402 N N . THR A 1 307 ? 72.756 -15.350 -45.764 1.00 46.16 307 THR A N 1
ATOM 2403 C CA . THR A 1 307 ? 74.194 -15.109 -45.667 1.00 46.16 307 THR A CA 1
ATOM 2404 C C . THR A 1 307 ? 74.856 -15.550 -46.976 1.00 46.16 307 THR A C 1
ATOM 2406 O O . THR A 1 307 ? 74.834 -16.729 -47.333 1.00 46.16 307 THR A O 1
ATOM 2409 N N . LEU A 1 308 ? 75.408 -14.578 -47.706 1.00 48.00 308 LEU A N 1
ATOM 2410 C CA . LEU A 1 308 ? 76.500 -14.779 -48.665 1.00 48.00 308 LEU A CA 1
ATOM 2411 C C . LEU A 1 308 ? 77.837 -14.693 -47.925 1.00 48.00 308 LEU A C 1
ATOM 2413 O O . LEU A 1 308 ? 77.942 -13.829 -47.023 1.00 48.00 308 LEU A O 1
#

Secondary structure (DSSP, 8-state):
-PPPP--TTS--HHHHHHHHHHHHHHHHHHHHHHTTS-GGGS-HHHHHHHHHHHHHHHHHHHHHHHHHHHB----S-TTS-TTS-SHHHHHHHHHHHHHHHHHHHHHHHHSTT-HHHHHHHHHHHHHHHHHHHHHHHHH---BBSS--PPPPPPPHHHHHHHHHHHHHHHHHHHHHHHHH---HHHHHHHHHHHHHHHHHHHHHHSTTGGGHHHHHHHHHHHHHHHHHHHHTTSTTHHHHHHHHHHHHHHHHHHHHHHHHHHHHTT-BSS------S-SSHHHHHHHHHHHHHHHHHHHSSTT-----

pLDDT: mean 73.58, std 16.91, range [31.42, 94.5]

Foldseek 3Di:
DDPDPPPPADDPCVLLVVLLVLLVVLLVQLLVLCVVHELVPHDLVSLLSNLLSLLQNLLSLLLLLLCLLAADHDQPDPPDDDPPGPPPVVVVSVVSVVSVVVSLVSSCVSNVVYVLSNLLSCLLNVLQSLLSVLVCLQQVHHWDQDDADDGDDDDPVSVVSSVVSVVVNVVVLVVSCVPVVDAPLSSLLSVLLNVVLNVQLCCLLDPNVVCLVVCLVVSLVVSLVVSLVRLVPDPCSSSVSSSSSSSSVSNSVSNVVSSVVVVVVSTHPGDDPPPPPDDPVVVVVVVVVVVVVVVVVVVVVVPPDDDD